Protein AF-F2UKY7-F1 (afdb_monomer)

Solvent-accessible surface area (backbone atoms only — not comparable to full-atom values): 12238 Å² total; per-residue (Å²): 133,85,81,89,82,88,88,79,91,83,92,82,92,76,83,81,78,78,78,75,76,78,76,74,73,74,68,79,71,81,64,71,62,26,80,66,37,16,70,29,78,33,93,37,21,29,62,7,14,27,48,35,90,58,27,83,82,45,46,79,70,15,45,25,74,27,14,32,46,53,94,50,22,14,44,42,68,46,43,48,22,13,26,33,32,10,64,44,69,33,42,82,40,65,29,90,92,44,71,91,44,75,37,69,38,48,63,43,70,35,71,63,75,77,80,45,69,44,51,58,67,77,49,48,66,17,68,30,77,32,93,41,35,66,62,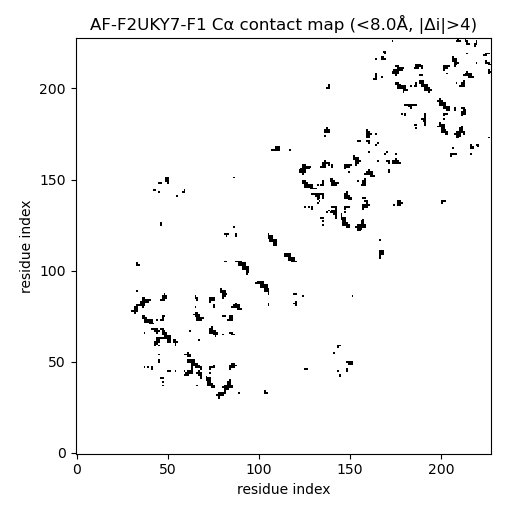7,25,33,73,76,15,36,44,45,95,48,20,12,32,20,43,82,64,35,24,28,30,30,24,29,26,41,48,71,52,38,30,46,57,48,56,83,92,47,39,41,12,28,26,74,35,92,42,41,81,57,5,60,51,28,38,43,42,78,51,90,97,51,77,35,16,13,44,35,37,92,63,28,17,20,32,35,10,79,39,46,42,64,37,45,62,70,64,75,45,75,81,124

Foldseek 3Di:
DDDDDDDDDDDDDDDPPPPPPPPPPPPVPQPAAAPQQKFDFDDAQLQQAAWDPCCVPCFRPIHHPFWTQDPRITDGPGSQFHARSSHAGWDWDQDPVHNVDTHTAQWDAAPLPPRDIDRQNVFAAKFDFDDAQLQLLQPPWGQGPRITREHHQFTHRSRQDGVQLVSSPDHPVWGAKNAADDALVQQPQFGFDDDPPGTTITHHDRQFTAHSSPDGSVCVRVVVDDHD

Secondary structure (DSSP, 8-state):
------------------------------PPPPTT-S--B-SSGGGSSSBPTTHHHHGGGPPBSSEEEETTEEEESSTTEESTTS-EEPEEEE-SS-TTSEEEE-EEE-SSSS--EEEGGGS-BS--B-SSGGGTTTTT-EEETTEEEPPTTEEBTTS-EEHHHHHTT--TTS-BS--B-SSGGGGSSEEEE--TTS--EEEEPTTEEBTT--EEHHHHHTTS----

Organism: Salpingoeca rosetta (strain ATCC 50818 / BSB-021) (NCBI:txid946362)

pLDDT: mean 83.8, std 17.89, range [30.05, 96.94]

Structure (mmCIF, N/CA/C/O backbone):
data_AF-F2UKY7-F1
#
_entry.id   AF-F2UKY7-F1
#
loop_
_atom_site.group_PDB
_atom_site.id
_atom_site.type_symbol
_atom_site.label_atom_id
_atom_site.label_alt_id
_atom_site.label_comp_id
_atom_site.label_asym_id
_atom_site.label_entity_id
_atom_site.label_seq_id
_atom_site.pdbx_PDB_ins_code
_atom_site.Cartn_x
_atom_site.Cartn_y
_atom_site.Cartn_z
_atom_site.occupancy
_atom_site.B_iso_or_equiv
_atom_site.auth_seq_id
_atom_site.auth_comp_id
_atom_site.auth_asym_id
_atom_site.auth_atom_id
_atom_site.pdbx_PDB_model_num
ATOM 1 N N . MET A 1 1 ? -40.084 -4.622 -87.515 1.00 36.88 1 MET A N 1
ATOM 2 C CA . MET A 1 1 ? -41.029 -5.683 -87.915 1.00 36.88 1 MET A CA 1
ATOM 3 C C . MET A 1 1 ? -40.816 -6.890 -87.024 1.00 36.88 1 MET A C 1
ATOM 5 O O . MET A 1 1 ? -39.695 -7.361 -86.953 1.00 36.88 1 MET A O 1
ATOM 9 N N . MET A 1 2 ? -41.893 -7.283 -86.334 1.00 34.91 2 MET A N 1
ATOM 10 C CA . MET A 1 2 ? -42.343 -8.664 -86.084 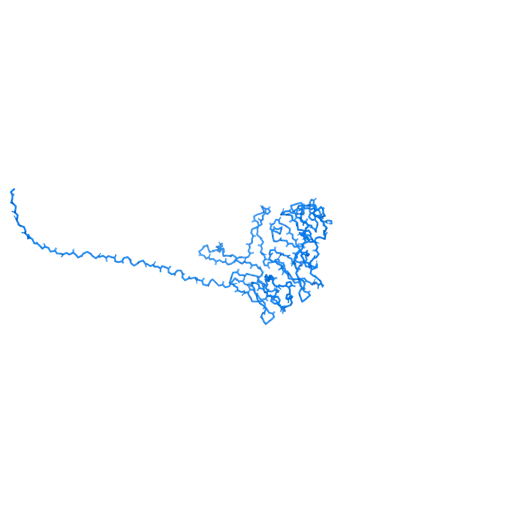1.00 34.91 2 MET A CA 1
ATOM 11 C C . MET A 1 2 ? -41.290 -9.709 -85.667 1.00 34.91 2 MET A C 1
ATOM 13 O O . MET A 1 2 ? -40.424 -10.066 -86.446 1.00 34.91 2 MET A O 1
ATOM 17 N N . MET A 1 3 ? -41.276 -10.163 -84.410 1.00 30.05 3 MET A N 1
ATOM 18 C CA . MET A 1 3 ? -42.216 -11.088 -83.734 1.00 30.05 3 MET A CA 1
ATOM 19 C C . MET A 1 3 ? -41.718 -12.545 -83.759 1.00 30.05 3 MET A C 1
ATOM 21 O O . MET A 1 3 ? -41.597 -13.122 -84.829 1.00 30.05 3 MET A O 1
ATOM 25 N N . THR A 1 4 ? -41.597 -13.093 -82.534 1.00 38.31 4 THR A N 1
ATOM 26 C CA . THR A 1 4 ? -41.950 -14.465 -82.085 1.00 38.31 4 THR A CA 1
ATOM 27 C C . THR A 1 4 ? -41.132 -15.641 -82.648 1.00 38.31 4 THR A C 1
ATOM 29 O O . THR A 1 4 ? -40.666 -15.610 -83.768 1.00 38.31 4 THR A O 1
ATOM 32 N N . ARG A 1 5 ? -40.877 -16.767 -81.965 1.00 40.66 5 ARG A N 1
ATOM 33 C CA . ARG A 1 5 ? -41.294 -17.423 -80.703 1.00 40.66 5 ARG A CA 1
ATOM 34 C C . ARG A 1 5 ? -40.254 -18.57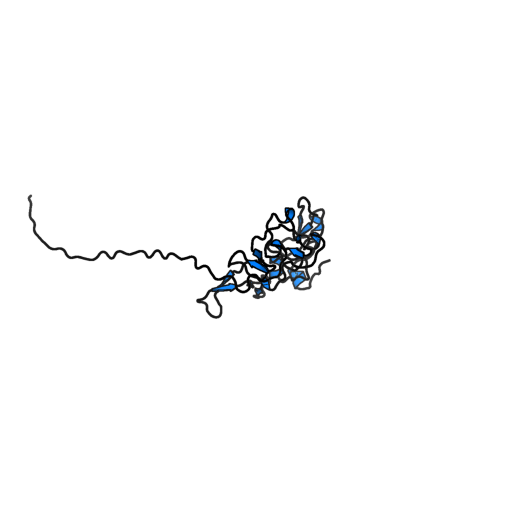0 -80.517 1.00 40.66 5 ARG A C 1
ATOM 36 O O . ARG A 1 5 ? -39.907 -19.195 -81.504 1.00 40.66 5 ARG A O 1
ATOM 43 N N . ASN A 1 6 ? -39.636 -18.791 -79.354 1.00 37.31 6 ASN A N 1
ATOM 44 C CA . ASN A 1 6 ? -40.143 -19.517 -78.173 1.00 37.31 6 ASN A CA 1
ATOM 45 C C . ASN A 1 6 ? -39.778 -21.022 -78.149 1.00 37.31 6 ASN A C 1
ATOM 47 O O . ASN A 1 6 ? -39.835 -21.664 -79.193 1.00 37.31 6 ASN A O 1
ATOM 51 N N . LYS A 1 7 ? -39.593 -21.543 -76.916 1.00 41.06 7 LYS A N 1
ATOM 52 C CA . LYS A 1 7 ? -39.504 -22.958 -76.457 1.00 41.06 7 LYS A CA 1
ATOM 53 C C . LYS A 1 7 ? -38.081 -23.553 -76.400 1.00 41.06 7 LYS A C 1
ATOM 55 O O . LYS A 1 7 ? -37.358 -23.444 -77.371 1.00 41.06 7 LYS A O 1
ATOM 60 N N . HIS A 1 8 ? -37.610 -24.243 -75.355 1.00 34.97 8 HIS A N 1
ATOM 61 C CA . HIS A 1 8 ? -38.175 -24.751 -74.094 1.00 34.97 8 HIS A CA 1
ATOM 62 C C . HIS A 1 8 ? -37.023 -25.397 -73.270 1.00 34.97 8 HIS A C 1
ATOM 64 O O . HIS A 1 8 ? -36.124 -25.948 -73.894 1.00 34.97 8 HIS A O 1
ATOM 70 N N . LEU A 1 9 ? -37.175 -25.469 -71.928 1.00 36.53 9 LEU A N 1
ATOM 71 C CA . LEU A 1 9 ? -36.695 -26.553 -71.022 1.00 36.53 9 LEU A CA 1
ATOM 72 C C . LEU A 1 9 ? -35.153 -26.664 -70.789 1.00 36.53 9 LEU A C 1
ATOM 74 O O . LEU A 1 9 ? -34.384 -26.468 -71.709 1.00 36.53 9 LEU A O 1
ATOM 78 N N . VAL A 1 10 ? -34.553 -26.961 -69.623 1.00 38.03 10 VAL A N 1
ATOM 79 C CA . VAL A 1 10 ? -34.927 -27.559 -68.323 1.00 38.03 10 VAL A CA 1
ATOM 80 C C . VAL A 1 10 ? -33.967 -27.032 -67.236 1.00 38.03 10 VAL A C 1
ATOM 82 O O . VAL A 1 10 ? -32.813 -26.713 -67.508 1.00 38.03 10 VAL A O 1
ATOM 85 N N . ALA A 1 11 ? -34.463 -26.982 -65.999 1.00 39.66 11 ALA A N 1
ATOM 86 C CA . ALA A 1 11 ? -33.763 -26.656 -64.763 1.00 39.66 11 ALA A CA 1
ATOM 87 C C . ALA A 1 11 ? -32.744 -27.716 -64.287 1.00 39.66 11 ALA A C 1
ATOM 89 O O . ALA A 1 11 ? -33.010 -28.910 -64.339 1.00 39.66 11 ALA A O 1
ATOM 90 N N . ALA A 1 12 ? -31.653 -27.261 -63.673 1.00 38.94 12 ALA A N 1
ATOM 91 C CA . ALA A 1 12 ? -30.946 -27.950 -62.588 1.00 38.94 12 ALA A CA 1
ATOM 92 C C . ALA A 1 12 ? -30.182 -26.849 -61.830 1.00 38.94 12 ALA A C 1
ATOM 94 O O . ALA A 1 12 ? -29.323 -26.185 -62.392 1.00 38.94 12 ALA A O 1
ATOM 95 N N . GLY A 1 13 ? -30.594 -26.449 -60.631 1.00 38.88 13 GLY A N 1
ATOM 96 C CA . GLY A 1 13 ? -30.441 -27.286 -59.445 1.00 38.88 13 GLY A CA 1
ATOM 97 C C . GLY A 1 13 ? -29.043 -27.092 -58.846 1.00 38.88 13 GLY A C 1
ATOM 98 O O . GLY A 1 13 ? -28.325 -28.063 -58.656 1.00 38.88 13 GLY A O 1
ATOM 99 N N . GLY A 1 14 ? -28.629 -25.840 -58.616 1.00 36.00 14 GLY A N 1
ATOM 100 C CA . GLY A 1 14 ? -27.386 -25.499 -57.925 1.00 36.00 14 GLY A CA 1
ATOM 101 C C . GLY A 1 14 ? -27.711 -25.025 -56.515 1.00 36.00 14 GLY A C 1
ATOM 102 O O . GLY A 1 14 ? -28.316 -23.970 -56.344 1.00 36.00 14 GLY A O 1
ATOM 103 N N . ALA A 1 15 ? -27.372 -25.847 -55.528 1.00 40.44 15 ALA A N 1
ATOM 104 C CA . ALA A 1 15 ? -27.628 -25.624 -54.115 1.00 40.44 15 ALA A CA 1
ATOM 105 C C . ALA A 1 15 ? -27.134 -24.244 -53.647 1.00 40.44 15 ALA A C 1
ATOM 107 O O . ALA A 1 15 ? -25.945 -23.934 -53.719 1.00 40.44 15 ALA A O 1
ATOM 108 N N . VAL A 1 16 ? -28.050 -23.434 -53.115 1.00 42.91 16 VAL A N 1
ATOM 109 C CA . VAL A 1 16 ? -27.697 -22.289 -52.276 1.00 42.91 16 VAL A CA 1
ATOM 110 C C . VAL A 1 16 ? -27.175 -22.871 -50.967 1.00 42.91 16 VAL A C 1
ATOM 112 O O . VAL A 1 16 ? -27.947 -23.349 -50.137 1.00 42.91 16 VAL A O 1
ATOM 115 N N . ALA A 1 17 ? -25.853 -22.891 -50.810 1.00 43.41 17 ALA A N 1
ATOM 116 C CA . ALA A 1 17 ? -25.224 -23.154 -49.530 1.00 43.41 17 ALA A CA 1
ATOM 117 C C . ALA A 1 17 ? -25.653 -22.040 -48.567 1.00 43.41 17 ALA A C 1
ATOM 119 O O . ALA A 1 17 ? -25.216 -20.894 -48.674 1.00 43.41 17 ALA A O 1
ATOM 120 N N . VAL A 1 18 ? -26.562 -22.378 -47.656 1.00 45.56 18 VAL A N 1
ATOM 121 C CA . VAL A 1 18 ? -26.905 -21.546 -46.507 1.00 45.56 18 VAL A CA 1
ATOM 122 C C . VAL A 1 18 ? -25.638 -21.440 -45.667 1.00 45.56 18 VAL A C 1
ATOM 124 O O . VAL A 1 18 ? -25.262 -22.381 -44.970 1.00 45.56 18 VAL A O 1
ATOM 127 N N . ALA A 1 19 ? -24.950 -20.304 -45.769 1.00 45.50 19 ALA A N 1
ATOM 128 C CA . ALA A 1 19 ? -23.917 -19.921 -44.826 1.00 45.50 19 ALA A CA 1
ATOM 129 C C . ALA A 1 19 ? -24.600 -19.700 -43.473 1.00 45.50 19 ALA A C 1
ATOM 131 O O . ALA A 1 19 ? -25.090 -18.614 -43.166 1.00 45.50 19 ALA A O 1
ATOM 132 N N . VAL A 1 20 ? -24.686 -20.767 -42.681 1.00 44.66 20 VAL A N 1
ATOM 133 C CA . VAL A 1 20 ? -24.976 -20.670 -41.256 1.00 44.66 20 VAL A CA 1
ATOM 134 C C . VAL A 1 20 ? -23.792 -19.923 -40.657 1.00 44.66 20 VAL A C 1
ATOM 136 O O . VAL A 1 20 ? -22.726 -20.499 -40.446 1.00 44.66 20 VAL A O 1
ATOM 139 N N . LEU A 1 21 ? -23.959 -18.614 -40.445 1.00 43.47 21 LEU A N 1
ATOM 140 C CA . LEU A 1 21 ? -23.113 -17.862 -39.532 1.00 43.47 21 LEU A CA 1
ATOM 141 C C . LEU A 1 21 ? -23.173 -18.598 -38.191 1.00 43.47 21 LEU A C 1
ATOM 143 O O . LEU A 1 21 ? -24.166 -18.503 -37.468 1.00 43.47 21 LEU A O 1
ATOM 147 N N . LEU A 1 22 ? -22.112 -19.336 -37.860 1.00 40.91 22 LEU A N 1
ATOM 148 C CA . LEU A 1 22 ? -21.809 -19.650 -36.476 1.00 40.91 22 LEU A CA 1
ATOM 149 C C . LEU A 1 22 ? -21.597 -18.306 -35.777 1.00 40.91 22 LEU A C 1
ATOM 151 O O . LEU A 1 22 ? -20.512 -17.727 -35.815 1.00 40.91 22 LEU A O 1
ATOM 155 N N . MET A 1 23 ? -22.650 -17.802 -35.137 1.00 40.41 23 MET A N 1
ATOM 156 C CA . MET A 1 23 ? -22.481 -16.957 -33.971 1.00 40.41 23 MET A CA 1
ATOM 157 C C . MET A 1 23 ? -21.753 -17.826 -32.952 1.00 40.41 23 MET A C 1
ATOM 159 O O . MET A 1 23 ? -22.367 -18.633 -32.255 1.00 40.41 23 MET A O 1
ATOM 163 N N . ALA A 1 24 ? -20.425 -17.715 -32.921 1.00 42.66 24 ALA A N 1
ATOM 164 C CA . ALA A 1 24 ? -19.652 -18.134 -31.775 1.00 42.66 24 ALA A CA 1
ATOM 165 C C . ALA A 1 24 ? -20.161 -17.289 -30.607 1.00 42.66 24 ALA A C 1
ATOM 167 O O . ALA A 1 24 ? -19.735 -16.155 -30.395 1.00 42.66 24 ALA A O 1
ATOM 168 N N . MET A 1 25 ? -21.137 -17.837 -29.886 1.00 39.44 25 MET A N 1
ATOM 169 C CA . MET A 1 25 ? -21.357 -17.490 -28.501 1.00 39.44 25 MET A CA 1
ATOM 170 C C . MET A 1 25 ? -20.022 -17.793 -27.827 1.00 39.44 25 MET A C 1
ATOM 172 O O . MET A 1 25 ? -19.730 -18.941 -27.497 1.00 39.44 25 MET A O 1
ATOM 176 N N . MET A 1 26 ? -19.167 -16.777 -27.697 1.00 39.31 26 MET A N 1
ATOM 177 C CA . MET A 1 26 ? -18.178 -16.757 -26.635 1.00 39.31 26 MET A CA 1
ATOM 178 C C . MET A 1 26 ? -19.008 -16.829 -25.359 1.00 39.31 26 MET A C 1
ATOM 180 O O . MET A 1 26 ? -19.442 -15.813 -24.824 1.00 39.31 26 MET A O 1
ATOM 184 N N . ALA A 1 27 ? -19.306 -18.055 -24.925 1.00 40.97 27 ALA A N 1
ATOM 185 C CA . ALA A 1 27 ? -19.545 -18.325 -23.531 1.00 40.97 27 ALA A CA 1
ATOM 186 C C . ALA A 1 27 ? -18.407 -17.602 -22.819 1.00 40.97 27 ALA A C 1
ATOM 188 O O . ALA A 1 27 ? -17.239 -17.877 -23.109 1.00 40.97 27 ALA A O 1
ATOM 189 N N . CYS A 1 28 ? -18.738 -16.601 -22.005 1.00 42.00 28 CYS A N 1
ATOM 190 C CA . CYS A 1 28 ? -17.796 -16.067 -21.045 1.00 42.00 28 CYS A CA 1
ATOM 191 C C . CYS A 1 28 ? -17.314 -17.289 -20.274 1.00 42.00 28 CYS A C 1
ATOM 193 O O . CYS A 1 28 ? -18.059 -17.835 -19.465 1.00 42.00 28 CYS A O 1
ATOM 195 N N . ALA A 1 29 ? -16.143 -17.810 -20.635 1.00 49.72 29 ALA A N 1
ATOM 196 C CA . ALA A 1 29 ? -15.512 -18.846 -19.860 1.00 49.72 29 ALA A CA 1
ATOM 197 C C . ALA A 1 29 ? -15.346 -18.200 -18.491 1.00 49.72 29 ALA A C 1
ATOM 199 O O . ALA A 1 29 ? -14.635 -17.199 -18.377 1.00 49.72 29 ALA A O 1
ATOM 200 N N . ASP A 1 30 ? -16.090 -18.689 -17.499 1.00 58.56 30 ASP A N 1
ATOM 201 C CA . ASP A 1 30 ? -15.849 -18.354 -16.107 1.00 58.56 30 ASP A CA 1
ATOM 202 C C . ASP A 1 30 ? -14.420 -18.809 -15.837 1.00 58.56 30 ASP A C 1
ATOM 204 O O . ASP A 1 30 ? -14.149 -19.986 -15.594 1.00 58.56 30 ASP A O 1
ATOM 208 N N . TYR A 1 31 ? -13.476 -17.886 -16.017 1.00 60.19 31 TYR A N 1
ATOM 209 C CA . TYR A 1 31 ? -12.079 -18.145 -15.745 1.00 60.19 31 TYR A CA 1
ATOM 210 C C . TYR A 1 31 ? -11.988 -18.634 -14.296 1.00 60.19 31 TYR A C 1
ATOM 212 O O . TYR A 1 31 ? -12.698 -18.094 -13.436 1.00 60.19 31 TYR A O 1
ATOM 220 N N . PRO A 1 32 ? -11.173 -19.663 -14.007 1.00 64.00 32 PRO A N 1
ATOM 221 C CA . PRO A 1 32 ? -11.051 -20.181 -12.651 1.00 64.00 32 PRO A CA 1
ATOM 222 C C . PRO A 1 32 ? -10.627 -19.052 -11.696 1.00 64.00 32 PRO A C 1
ATOM 224 O O . PRO A 1 32 ? -9.988 -18.102 -12.138 1.00 64.00 32 PRO A O 1
ATOM 227 N N . PRO A 1 33 ? -10.957 -19.109 -10.397 1.00 66.19 33 PRO A N 1
ATOM 228 C CA . PRO A 1 33 ? -10.447 -18.136 -9.438 1.00 66.19 33 PRO A CA 1
ATOM 229 C C . PRO A 1 33 ? -8.923 -18.016 -9.531 1.00 66.19 33 PRO A C 1
ATOM 231 O O . PRO A 1 33 ? -8.239 -19.030 -9.707 1.00 66.19 33 PRO A O 1
ATOM 234 N N . ALA A 1 34 ? -8.391 -16.798 -9.405 1.00 73.19 34 ALA A N 1
ATOM 235 C CA . ALA A 1 34 ? -6.953 -16.594 -9.324 1.00 73.19 34 ALA A CA 1
ATOM 236 C C . ALA A 1 34 ? -6.357 -17.534 -8.251 1.00 73.19 34 ALA A C 1
ATOM 238 O O . ALA A 1 34 ? -6.856 -17.590 -7.124 1.00 73.19 34 ALA A O 1
ATOM 239 N N . PRO A 1 35 ? -5.313 -18.316 -8.572 1.00 67.00 35 PRO A N 1
ATOM 240 C CA . PRO A 1 35 ? -4.743 -19.265 -7.633 1.00 67.00 35 PRO A CA 1
ATOM 241 C C . PRO A 1 35 ? -4.231 -18.520 -6.396 1.00 67.00 35 PRO A C 1
ATOM 243 O O . PRO A 1 35 ? -3.650 -17.440 -6.504 1.00 67.00 35 PRO A O 1
ATOM 246 N N . ASN A 1 36 ? -4.452 -19.102 -5.216 1.00 74.44 36 ASN A N 1
ATOM 247 C CA . ASN A 1 36 ? -4.133 -18.496 -3.916 1.00 74.44 36 ASN A CA 1
ATOM 248 C C . ASN A 1 36 ? -4.907 -17.195 -3.602 1.00 74.44 36 ASN A C 1
ATOM 250 O O . ASN A 1 36 ? -4.453 -16.387 -2.789 1.00 74.44 36 ASN A O 1
ATOM 254 N N . SER A 1 37 ? -6.069 -16.981 -4.229 1.00 87.00 37 SER A N 1
ATOM 255 C CA . SER A 1 37 ? -7.020 -15.946 -3.816 1.00 87.00 37 SER A CA 1
ATOM 256 C C . SER A 1 37 ? -7.754 -16.362 -2.539 1.00 87.00 37 SER A C 1
ATOM 258 O O . SER A 1 37 ? -8.344 -17.446 -2.491 1.00 87.00 37 SER A O 1
ATOM 260 N N . GLY A 1 38 ? -7.795 -15.486 -1.539 1.00 90.69 38 GLY A N 1
ATOM 261 C CA . GLY A 1 38 ? -8.473 -15.765 -0.274 1.00 90.69 38 GLY A CA 1
ATOM 262 C C . GLY A 1 38 ? -7.656 -16.661 0.664 1.00 90.69 38 GLY A C 1
ATOM 263 O O . GLY A 1 38 ? -6.552 -17.100 0.348 1.00 90.69 38 GLY A O 1
ATOM 264 N N . GLY A 1 39 ? -8.195 -16.932 1.851 1.00 92.38 39 GLY A N 1
ATOM 265 C CA . GLY A 1 39 ? -7.525 -17.769 2.852 1.00 92.38 39 GLY A CA 1
ATOM 266 C C . GLY A 1 39 ? -6.806 -17.009 3.971 1.00 92.38 39 GLY A C 1
ATOM 267 O O . GLY A 1 39 ? -6.450 -17.623 4.976 1.00 92.38 39 GLY A O 1
ATOM 268 N N . ALA A 1 40 ? -6.614 -15.689 3.856 1.00 93.69 40 ALA A N 1
ATOM 269 C CA . ALA A 1 40 ? -6.125 -14.887 4.977 1.00 93.69 40 ALA A CA 1
ATOM 270 C C . ALA A 1 40 ? -7.125 -14.925 6.137 1.00 93.69 40 ALA A C 1
ATOM 272 O O . ALA A 1 40 ? -8.337 -14.960 5.920 1.00 93.69 40 ALA A O 1
ATOM 273 N N . LYS A 1 41 ? -6.615 -14.902 7.370 1.00 94.94 41 LYS A N 1
ATOM 274 C CA . LYS A 1 41 ? -7.467 -14.760 8.553 1.00 94.94 41 LYS A CA 1
ATOM 275 C C . LYS A 1 41 ? -8.095 -13.376 8.579 1.00 94.94 41 LYS A C 1
ATOM 277 O O . LYS A 1 41 ? -7.438 -12.409 8.205 1.00 94.94 41 LYS A O 1
ATOM 282 N N . CYS A 1 42 ? -9.325 -13.310 9.067 1.00 94.06 42 CYS A N 1
ATOM 283 C CA . CYS A 1 42 ? -10.030 -12.053 9.248 1.00 94.06 42 CYS A CA 1
ATOM 284 C C . CYS A 1 42 ? -11.002 -12.093 10.432 1.00 94.06 42 CYS A C 1
ATOM 286 O O . CYS A 1 42 ? -11.474 -13.165 10.832 1.00 94.06 42 CYS A O 1
ATOM 288 N N . SER A 1 43 ? -11.331 -10.918 10.956 1.00 93.44 43 SER A N 1
ATOM 289 C CA . SER A 1 43 ? -12.416 -10.666 11.909 1.00 93.44 43 SER A CA 1
ATOM 290 C C . SER A 1 43 ? -13.543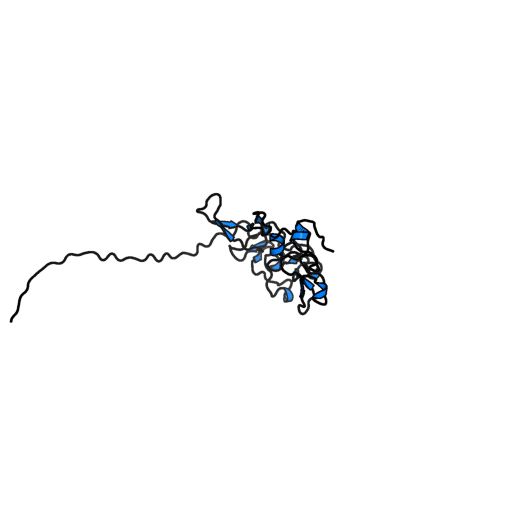 -9.830 11.294 1.00 93.44 43 SER A C 1
ATOM 292 O O . SER A 1 43 ? -14.707 -10.017 11.653 1.00 93.44 43 SER A O 1
ATOM 294 N N . ILE A 1 44 ? -13.225 -8.967 10.322 1.00 92.81 44 ILE A N 1
ATOM 295 C CA . ILE A 1 44 ? -14.178 -8.083 9.639 1.00 92.81 44 ILE A CA 1
ATOM 296 C C . ILE A 1 44 ? -13.991 -8.114 8.118 1.00 92.81 44 ILE A C 1
ATOM 298 O O . ILE A 1 44 ? -12.930 -8.455 7.602 1.00 92.81 44 ILE A O 1
ATOM 302 N N . ASN A 1 45 ? -15.026 -7.720 7.368 1.00 93.62 45 ASN A N 1
ATOM 303 C CA . ASN A 1 45 ? -14.967 -7.715 5.899 1.00 93.62 45 ASN A CA 1
ATOM 304 C C . ASN A 1 45 ? -13.869 -6.796 5.349 1.00 93.62 45 ASN A C 1
ATOM 306 O O . ASN A 1 45 ? -13.283 -7.121 4.323 1.00 93.62 45 ASN A O 1
ATOM 310 N N . ALA A 1 46 ? -13.595 -5.683 6.032 1.00 92.31 46 ALA A N 1
ATOM 311 C CA . ALA A 1 46 ? -12.605 -4.682 5.642 1.00 92.31 46 ALA A CA 1
ATOM 312 C C . ALA A 1 46 ? -11.194 -5.257 5.437 1.00 92.31 46 ALA A C 1
ATOM 314 O O . ALA A 1 46 ? -10.460 -4.787 4.579 1.00 92.31 46 ALA A O 1
ATOM 315 N N . GLU A 1 47 ? -10.827 -6.291 6.197 1.00 93.75 47 GLU A N 1
ATOM 316 C CA . GLU A 1 47 ? -9.515 -6.944 6.106 1.00 93.75 47 GLU A CA 1
ATOM 317 C C . GLU A 1 47 ? -9.371 -7.804 4.845 1.00 93.75 47 GLU A C 1
ATOM 319 O O . GLU A 1 47 ? -8.261 -8.124 4.422 1.00 93.75 47 GLU A O 1
ATOM 324 N N . CYS A 1 48 ? -10.493 -8.166 4.224 1.00 94.00 48 CYS A N 1
ATOM 325 C CA . CYS A 1 48 ? -10.548 -8.988 3.026 1.00 94.00 48 CYS A CA 1
ATOM 326 C C . CYS A 1 48 ? -10.612 -8.131 1.766 1.00 94.00 48 CYS A C 1
ATOM 328 O O . CYS A 1 48 ? -11.514 -8.297 0.942 1.00 94.00 48 CYS A O 1
ATOM 330 N N . GLY A 1 49 ? -9.664 -7.206 1.633 1.00 92.75 49 GLY A N 1
ATOM 331 C CA . GLY A 1 49 ? -9.351 -6.557 0.369 1.00 92.75 49 GLY A CA 1
ATOM 332 C C . GLY A 1 49 ? -9.398 -5.043 0.453 1.00 92.75 49 GLY A C 1
ATOM 333 O O . GLY A 1 49 ? -8.822 -4.461 1.367 1.00 92.75 49 GLY A O 1
ATOM 334 N N . ILE A 1 50 ? -10.046 -4.412 -0.526 1.00 93.00 50 ILE A N 1
ATOM 335 C CA . ILE A 1 50 ? -10.147 -2.952 -0.597 1.00 93.00 50 ILE A CA 1
ATOM 336 C C . ILE A 1 50 ? -11.370 -2.492 0.214 1.00 93.00 50 ILE A C 1
ATOM 338 O O . ILE A 1 50 ? -12.493 -2.884 -0.128 1.00 93.00 50 ILE A O 1
ATOM 342 N N . PRO A 1 51 ? -11.205 -1.651 1.253 1.00 92.19 51 PRO A N 1
ATOM 343 C CA . PRO A 1 51 ? -12.323 -1.129 2.029 1.00 92.19 51 PRO A CA 1
ATOM 344 C C . PRO A 1 51 ? -13.230 -0.250 1.159 1.00 92.19 51 PRO A C 1
ATOM 346 O O . PRO A 1 51 ? -12.769 0.550 0.344 1.00 92.19 51 PRO A O 1
ATOM 349 N N . ALA A 1 52 ? -14.542 -0.376 1.339 1.00 91.00 52 ALA A N 1
ATOM 350 C CA . ALA A 1 52 ? -15.514 0.483 0.678 1.00 91.00 52 ALA A CA 1
ATOM 351 C C . ALA A 1 52 ? -15.512 1.913 1.259 1.00 91.00 52 ALA A C 1
ATOM 353 O O . ALA A 1 52 ? -15.083 2.170 2.382 1.00 91.00 52 ALA A O 1
ATOM 354 N N . ALA A 1 53 ? -16.073 2.875 0.526 1.00 86.19 53 ALA A N 1
ATOM 355 C CA . ALA A 1 53 ? -16.118 4.272 0.976 1.00 86.19 53 ALA A CA 1
ATOM 356 C C . ALA A 1 53 ? -16.909 4.482 2.289 1.00 86.19 53 ALA A C 1
ATOM 358 O O . ALA A 1 53 ? -16.714 5.470 2.990 1.00 86.19 53 ALA A O 1
ATOM 359 N N . ASN A 1 54 ? -17.792 3.547 2.659 1.00 83.12 54 ASN A N 1
ATOM 360 C CA . ASN A 1 54 ? -18.581 3.626 3.891 1.00 83.12 54 ASN A CA 1
ATOM 361 C C . ASN A 1 54 ? -17.778 3.312 5.168 1.00 83.12 54 ASN A C 1
ATOM 363 O O . ASN A 1 54 ? -18.308 3.466 6.270 1.00 83.12 54 ASN A O 1
ATOM 367 N N . CYS A 1 55 ? -16.525 2.872 5.052 1.00 87.25 55 CYS A N 1
ATOM 368 C CA . CYS A 1 55 ? -15.741 2.360 6.175 1.00 87.25 55 CYS A CA 1
ATOM 369 C C . CYS A 1 55 ? -15.364 3.425 7.206 1.00 87.25 55 CYS A C 1
ATOM 371 O O . CYS A 1 55 ? -15.303 3.124 8.396 1.00 87.25 55 CYS A O 1
ATOM 373 N N . GLN A 1 56 ? -15.222 4.684 6.788 1.00 83.50 56 GLN A N 1
ATOM 374 C CA . GLN A 1 56 ? -15.031 5.806 7.712 1.00 83.50 56 GLN A CA 1
ATOM 375 C C . GLN A 1 56 ? -16.206 5.959 8.683 1.00 83.50 56 GLN A C 1
ATOM 377 O O . GLN A 1 56 ? -15.997 6.172 9.874 1.00 83.50 56 GLN A O 1
ATOM 382 N N . SER A 1 57 ? -17.439 5.811 8.191 1.00 85.56 57 SER A N 1
ATOM 383 C CA . SER A 1 57 ? -18.647 5.977 9.005 1.00 85.56 57 SER A CA 1
ATOM 384 C C . SER A 1 57 ? -19.057 4.698 9.730 1.00 85.56 57 SER A C 1
ATOM 386 O O . SER A 1 57 ? -19.549 4.758 10.852 1.00 85.56 57 SER A O 1
ATOM 388 N N . LEU A 1 58 ? -18.894 3.539 9.087 1.00 87.88 58 LEU A N 1
ATOM 389 C CA . LEU A 1 58 ? -19.407 2.266 9.595 1.00 87.88 58 LEU A CA 1
ATOM 390 C C . LEU A 1 58 ? -18.379 1.446 10.379 1.00 87.88 58 LEU A C 1
ATOM 392 O O . LEU A 1 58 ? -18.786 0.502 11.056 1.00 87.88 58 LEU A O 1
ATOM 396 N N . ARG A 1 59 ? -17.089 1.807 10.314 1.00 89.25 59 ARG A N 1
ATOM 397 C CA . ARG A 1 59 ? -15.980 1.200 11.073 1.00 89.25 59 ARG A CA 1
ATOM 398 C C . ARG A 1 59 ? -16.025 -0.329 11.020 1.00 89.25 59 ARG A C 1
ATOM 400 O O . ARG A 1 59 ? -15.826 -0.891 9.954 1.00 89.25 59 ARG A O 1
ATOM 407 N N . ASP A 1 60 ? -16.369 -1.007 12.110 1.00 78.88 60 ASP A N 1
ATOM 408 C CA . ASP A 1 60 ? -16.392 -2.476 12.197 1.00 78.88 60 ASP A CA 1
ATOM 409 C C . ASP A 1 60 ? -17.451 -3.136 11.290 1.00 78.88 60 ASP A C 1
ATOM 411 O O . ASP A 1 60 ? -17.389 -4.331 11.009 1.00 78.88 60 ASP A O 1
ATOM 415 N N . LYS A 1 61 ? -18.425 -2.364 10.785 1.00 86.69 61 LYS A N 1
ATOM 416 C CA . LYS A 1 61 ? -19.399 -2.797 9.763 1.00 86.69 61 LYS A CA 1
ATOM 417 C C . LYS A 1 61 ? -18.984 -2.412 8.338 1.00 86.69 61 LYS A C 1
ATOM 419 O O . LYS A 1 61 ? -19.795 -2.502 7.415 1.00 86.69 61 LYS A O 1
ATOM 424 N N . CYS A 1 62 ? -17.750 -1.947 8.161 1.00 88.06 62 CYS A N 1
ATOM 425 C CA . CYS A 1 62 ? -17.137 -1.658 6.872 1.00 88.06 62 CYS A CA 1
ATOM 426 C C . CYS A 1 62 ? -17.265 -2.859 5.930 1.00 88.06 62 CYS A C 1
ATOM 428 O O . CYS A 1 62 ? -16.975 -3.999 6.300 1.00 88.06 62 CYS A O 1
ATOM 430 N N . ALA A 1 63 ? -17.704 -2.592 4.702 1.00 91.88 63 ALA A N 1
ATOM 431 C CA . ALA A 1 63 ? -17.690 -3.584 3.639 1.00 91.88 63 ALA A CA 1
ATOM 432 C C . ALA A 1 63 ? -16.326 -3.576 2.935 1.00 91.88 63 ALA A C 1
ATOM 434 O O . ALA A 1 63 ? -15.665 -2.541 2.876 1.00 91.88 63 ALA A O 1
ATOM 435 N N . SER A 1 64 ? -15.938 -4.707 2.351 1.00 92.94 64 SER A N 1
ATOM 436 C CA . SER A 1 64 ? -14.875 -4.744 1.343 1.00 92.94 64 SER A CA 1
ATOM 437 C C . SER A 1 64 ? -15.502 -4.829 -0.046 1.00 92.94 64 SER A C 1
ATOM 439 O O . SER A 1 64 ? -16.558 -5.438 -0.233 1.00 92.94 64 SER A O 1
ATOM 441 N N . LEU A 1 65 ? -14.861 -4.177 -1.013 1.00 92.25 65 LEU A N 1
ATOM 442 C CA . LEU A 1 65 ? -15.246 -4.196 -2.422 1.00 92.25 65 LEU A CA 1
ATOM 443 C C . LEU A 1 65 ? -14.774 -5.468 -3.132 1.00 92.25 65 LEU A C 1
ATOM 445 O O . LEU A 1 65 ? -15.346 -5.848 -4.152 1.00 92.25 65 LEU A O 1
ATOM 449 N N . THR A 1 66 ? -13.729 -6.118 -2.620 1.00 93.12 66 THR A N 1
ATOM 450 C CA . THR A 1 66 ? -13.014 -7.186 -3.337 1.00 93.12 66 THR A CA 1
ATOM 451 C C . THR A 1 66 ? -13.027 -8.524 -2.608 1.00 93.12 66 THR A C 1
ATOM 453 O O . THR A 1 66 ? -12.607 -9.539 -3.168 1.00 93.12 66 THR A O 1
ATOM 456 N N . GLY A 1 67 ? -13.591 -8.575 -1.402 1.00 93.75 67 GLY A N 1
ATOM 457 C CA . GLY A 1 67 ? -13.746 -9.804 -0.638 1.00 93.75 67 GLY A CA 1
ATOM 458 C C . GLY A 1 67 ? -14.675 -9.666 0.561 1.00 93.75 67 GLY A C 1
ATOM 459 O O . GLY A 1 67 ? -15.312 -8.644 0.797 1.00 93.75 67 GLY A O 1
ATOM 460 N N . SER A 1 68 ? -14.799 -10.757 1.307 1.00 94.75 68 SER A N 1
ATOM 461 C CA . SER A 1 68 ? -15.636 -10.846 2.502 1.00 94.75 68 SER A CA 1
ATOM 462 C C . SER A 1 68 ? -15.012 -11.789 3.518 1.00 94.75 68 SER A C 1
ATOM 464 O O . SER A 1 68 ? -14.368 -12.770 3.140 1.00 94.75 68 SER A O 1
ATOM 466 N N . CYS A 1 69 ? -15.227 -11.510 4.800 1.00 95.19 69 CYS A N 1
ATOM 467 C CA . CYS A 1 69 ? -14.794 -12.375 5.880 1.00 95.19 69 CYS A CA 1
ATOM 468 C C . CYS A 1 69 ? -15.867 -13.430 6.155 1.00 95.19 69 CYS A C 1
ATOM 470 O O . CYS A 1 69 ? -16.948 -13.123 6.660 1.00 95.19 69 CYS A O 1
ATOM 472 N N . LYS A 1 70 ? -15.587 -14.688 5.806 1.00 95.44 70 LYS A N 1
ATOM 473 C CA . LYS A 1 70 ? -16.494 -15.823 6.015 1.00 95.44 70 LYS A CA 1
ATOM 474 C C . LYS A 1 70 ? -15.786 -16.878 6.847 1.00 95.44 70 LYS A C 1
ATOM 476 O O . LYS A 1 70 ? -14.730 -17.362 6.460 1.00 95.44 70 LYS A O 1
ATOM 481 N N . ASN A 1 71 ? -16.371 -17.248 7.986 1.00 95.62 71 ASN A N 1
ATOM 482 C CA . ASN A 1 71 ? -15.777 -18.218 8.915 1.00 95.62 71 ASN A CA 1
ATOM 483 C C . ASN A 1 71 ? -14.315 -17.865 9.267 1.00 95.62 71 ASN A C 1
ATOM 485 O O . ASN A 1 71 ? -13.415 -18.696 9.154 1.00 95.62 71 ASN A O 1
ATOM 489 N N . SER A 1 72 ? -14.080 -16.596 9.624 1.00 95.50 72 SER A N 1
ATOM 490 C CA . SER A 1 72 ? -12.758 -16.039 9.963 1.00 95.50 72 SER A CA 1
ATOM 491 C C . SER A 1 72 ? -11.694 -16.160 8.868 1.00 95.50 72 SER A C 1
ATOM 493 O O . SER A 1 72 ? -10.498 -16.117 9.156 1.00 95.50 72 SER A O 1
ATOM 495 N N . THR A 1 73 ? -12.124 -16.326 7.617 1.00 96.44 73 THR A N 1
ATOM 496 C CA . THR A 1 73 ? -11.251 -16.474 6.455 1.00 96.44 73 THR A CA 1
ATOM 497 C C . THR A 1 73 ? -11.735 -15.591 5.308 1.00 96.44 73 THR A C 1
ATOM 499 O O . THR A 1 73 ? -12.936 -15.492 5.045 1.00 96.44 73 THR A O 1
ATOM 502 N N . CYS A 1 74 ? -10.810 -14.951 4.600 1.00 94.88 74 CYS A N 1
ATOM 503 C CA . CYS A 1 74 ? -11.142 -14.123 3.454 1.00 94.88 74 CYS A CA 1
ATOM 504 C C . CYS A 1 74 ? -11.579 -14.954 2.250 1.00 94.88 74 CYS A C 1
ATOM 506 O O . CYS A 1 74 ? -10.913 -15.912 1.856 1.00 94.88 74 CYS A O 1
ATOM 508 N N . VAL A 1 75 ? -12.685 -14.533 1.640 1.00 93.75 75 VAL A N 1
ATOM 509 C CA . VAL A 1 75 ? -13.232 -15.075 0.394 1.00 93.75 75 VAL A CA 1
ATOM 510 C C . VAL A 1 75 ? -13.374 -13.932 -0.603 1.00 93.75 75 VAL A C 1
ATOM 512 O O . VAL A 1 75 ? -14.125 -12.987 -0.347 1.00 93.75 75 VAL A O 1
ATOM 515 N N . CYS A 1 76 ? -12.662 -14.015 -1.728 1.00 92.81 76 CYS A N 1
ATOM 516 C CA . CYS A 1 76 ? -12.641 -12.953 -2.732 1.00 92.81 76 CYS A CA 1
ATOM 517 C C . CYS A 1 76 ? -13.952 -12.886 -3.523 1.00 92.81 76 CYS A C 1
ATOM 519 O O . CYS A 1 76 ? -14.592 -13.904 -3.780 1.00 92.81 76 CYS A O 1
ATOM 521 N N . ALA A 1 77 ? -14.364 -11.669 -3.882 1.00 86.56 77 ALA A N 1
ATOM 522 C CA . ALA A 1 77 ? -15.663 -11.392 -4.493 1.00 86.56 77 ALA A CA 1
ATOM 523 C C . ALA A 1 77 ? -15.731 -11.752 -5.988 1.00 86.56 77 ALA A C 1
ATOM 525 O O . ALA A 1 77 ? -16.820 -11.969 -6.513 1.00 86.56 77 ALA A O 1
ATOM 526 N N . ALA A 1 78 ? -14.587 -11.815 -6.672 1.00 80.81 78 ALA A N 1
ATOM 527 C CA . ALA A 1 78 ? -14.501 -12.155 -8.088 1.00 80.81 78 ALA A CA 1
ATOM 528 C C . ALA A 1 78 ? -13.221 -12.938 -8.393 1.00 80.81 78 ALA A C 1
ATOM 530 O O . ALA A 1 78 ? -12.202 -12.766 -7.723 1.00 80.81 78 ALA A O 1
ATOM 531 N N . ASN A 1 79 ? -13.258 -13.722 -9.473 1.00 74.06 79 ASN A N 1
ATOM 532 C CA . ASN A 1 79 ? -12.158 -14.596 -9.904 1.00 74.06 79 ASN A CA 1
ATOM 533 C C . ASN A 1 79 ? -10.894 -13.821 -10.319 1.00 74.06 79 ASN A C 1
ATOM 535 O O . ASN A 1 79 ? -9.817 -14.395 -10.422 1.00 74.06 79 ASN A O 1
ATOM 539 N N . MET A 1 80 ? -11.023 -12.510 -10.542 1.00 78.25 80 MET A N 1
ATOM 540 C CA . MET A 1 80 ? -9.935 -11.600 -10.905 1.00 78.25 80 MET A CA 1
ATOM 541 C C . MET A 1 80 ? -9.224 -10.958 -9.708 1.00 78.25 80 MET A C 1
ATOM 543 O O . MET A 1 80 ? -8.277 -10.211 -9.927 1.00 78.25 80 MET A O 1
ATOM 547 N N . TYR A 1 81 ? -9.663 -11.185 -8.467 1.00 88.44 81 TYR A N 1
ATOM 548 C CA . TYR A 1 81 ? -8.940 -10.711 -7.284 1.00 88.44 81 TYR A CA 1
ATOM 549 C C . TYR A 1 81 ? -8.045 -11.822 -6.746 1.00 88.44 81 TYR A C 1
ATOM 551 O O . TYR A 1 81 ? -8.501 -12.931 -6.480 1.00 88.44 81 TYR A O 1
ATOM 559 N N . GLY A 1 82 ? -6.759 -11.514 -6.623 1.00 86.31 82 GLY A N 1
ATOM 560 C CA . GLY A 1 82 ? -5.737 -12.399 -6.090 1.00 86.31 82 GLY A CA 1
ATOM 561 C C . GLY A 1 82 ? -5.366 -12.060 -4.649 1.00 86.31 82 GLY A C 1
ATOM 562 O O . GLY A 1 82 ? -5.937 -11.172 -4.018 1.00 86.31 82 GLY A O 1
ATOM 563 N N . CYS A 1 83 ? -4.344 -12.757 -4.163 1.00 90.94 83 CYS A N 1
ATOM 564 C CA . CYS A 1 83 ? -3.786 -12.670 -2.814 1.00 90.94 83 CYS A CA 1
ATOM 565 C C . CYS A 1 83 ? -4.658 -13.287 -1.712 1.00 90.94 83 CYS A C 1
ATOM 567 O O . CYS A 1 83 ? -5.890 -13.300 -1.815 1.00 90.94 83 CYS A O 1
ATOM 569 N N . PRO A 1 84 ? -4.039 -13.711 -0.593 1.00 92.69 84 PRO A N 1
ATOM 570 C CA . PRO A 1 84 ? -4.774 -14.304 0.518 1.00 92.69 84 PRO A CA 1
ATOM 571 C C . PRO A 1 84 ? -5.882 -13.417 1.103 1.00 92.69 84 PRO A C 1
ATOM 573 O O . PRO A 1 84 ? -6.886 -13.923 1.595 1.00 92.69 84 PRO A O 1
ATOM 576 N N . ASN A 1 85 ? -5.723 -12.095 1.046 1.00 93.12 85 ASN A N 1
ATOM 577 C CA . ASN A 1 85 ? -6.690 -11.114 1.540 1.00 93.12 85 ASN A CA 1
ATOM 578 C C . ASN A 1 85 ? -7.426 -10.359 0.418 1.00 93.12 85 ASN A C 1
ATOM 580 O O . ASN A 1 85 ? -8.071 -9.367 0.709 1.00 93.12 85 ASN A O 1
ATOM 584 N N . CYS A 1 86 ? -7.360 -10.791 -0.846 1.00 93.50 86 CYS A N 1
ATOM 585 C CA . CYS A 1 86 ? -8.145 -10.203 -1.945 1.00 93.50 86 CYS A CA 1
ATOM 586 C C . CYS A 1 86 ? -7.820 -8.738 -2.304 1.00 93.50 86 CYS A C 1
ATOM 588 O O . CYS A 1 86 ? -8.655 -8.062 -2.908 1.00 93.50 86 CYS A O 1
ATOM 590 N N . HIS A 1 87 ? -6.654 -8.210 -1.916 1.00 92.31 87 HIS A N 1
ATOM 591 C CA . HIS A 1 87 ? -6.339 -6.790 -2.124 1.00 92.31 87 HIS A CA 1
ATOM 592 C C . HIS A 1 87 ? -5.880 -6.458 -3.550 1.00 92.31 87 HIS A C 1
ATOM 594 O O . HIS A 1 87 ? -6.131 -5.356 -4.027 1.00 92.31 87 HIS A O 1
ATOM 600 N N . ALA A 1 88 ? -5.224 -7.391 -4.247 1.00 90.44 88 ALA A N 1
ATOM 601 C CA . ALA A 1 88 ? -4.694 -7.133 -5.580 1.00 90.44 88 ALA A CA 1
ATOM 602 C C . ALA A 1 88 ? -5.599 -7.710 -6.665 1.00 90.44 88 ALA A C 1
ATOM 604 O O . ALA A 1 88 ? -6.180 -8.787 -6.529 1.00 90.44 88 ALA A O 1
ATOM 605 N N . LYS A 1 89 ? -5.656 -7.024 -7.803 1.00 87.88 89 LYS A N 1
ATOM 606 C CA . LYS A 1 89 ? -6.217 -7.585 -9.028 1.00 87.88 89 LYS A CA 1
ATOM 607 C C . LYS A 1 89 ? -5.182 -8.500 -9.683 1.00 87.88 89 LYS A C 1
ATOM 609 O O . LYS A 1 89 ? -4.061 -8.079 -9.949 1.00 87.88 89 LYS A O 1
ATOM 614 N N . ALA A 1 90 ? -5.569 -9.737 -9.962 1.00 86.69 90 ALA A N 1
ATOM 615 C CA . ALA A 1 90 ? -4.809 -10.649 -10.795 1.00 86.69 90 ALA A CA 1
ATOM 616 C C . ALA A 1 90 ? -5.106 -10.365 -12.277 1.00 86.69 90 ALA A C 1
ATOM 618 O O . ALA A 1 90 ? -6.258 -10.162 -12.675 1.00 86.69 90 ALA A O 1
ATOM 619 N N . VAL A 1 91 ? -4.061 -10.347 -13.097 1.00 84.31 91 VAL A N 1
ATOM 620 C CA . VAL A 1 91 ? -4.143 -10.219 -14.554 1.00 84.31 91 VAL A CA 1
ATOM 621 C C . VAL A 1 91 ? -3.965 -11.585 -15.205 1.00 84.31 91 VAL A C 1
ATOM 623 O O . VAL A 1 91 ? -3.268 -12.445 -14.671 1.00 84.31 91 VAL A O 1
ATOM 626 N N . LEU A 1 92 ? -4.631 -11.802 -16.339 1.00 83.69 92 LEU A N 1
ATOM 627 C CA . LEU A 1 92 ? -4.403 -12.983 -17.166 1.00 83.69 92 LEU A CA 1
ATOM 628 C C . LEU A 1 92 ? -3.222 -12.704 -18.090 1.00 83.69 92 LEU A C 1
ATOM 630 O O . LEU A 1 92 ? -3.340 -11.908 -19.020 1.00 83.69 92 LEU A O 1
ATOM 634 N N . ASP A 1 93 ? -2.119 -13.397 -17.847 1.00 81.94 93 ASP A N 1
ATOM 635 C CA . ASP A 1 93 ? -0.929 -13.374 -18.688 1.00 81.94 93 ASP A CA 1
ATOM 636 C C . ASP A 1 93 ? -0.807 -14.686 -19.465 1.00 81.94 93 ASP A C 1
ATOM 638 O O . ASP A 1 93 ? -1.375 -15.714 -19.089 1.00 81.94 93 ASP A O 1
ATOM 642 N N . ARG A 1 94 ? -0.045 -14.669 -20.563 1.00 82.38 94 ARG A N 1
ATOM 643 C CA . ARG A 1 94 ? 0.348 -15.912 -21.239 1.00 82.38 94 ARG A CA 1
ATOM 644 C C . ARG A 1 94 ? 1.260 -16.720 -20.331 1.00 82.38 94 ARG A C 1
ATOM 646 O O . ARG A 1 94 ? 2.154 -16.156 -19.696 1.00 82.38 94 ARG A O 1
ATOM 653 N N . ASP A 1 95 ? 1.046 -18.030 -20.284 1.00 81.31 95 ASP A N 1
ATOM 654 C CA . ASP A 1 95 ? 2.000 -18.895 -19.607 1.00 81.31 95 ASP A CA 1
ATOM 655 C C . ASP A 1 95 ? 3.330 -18.882 -20.400 1.00 81.31 95 ASP A C 1
ATOM 657 O O . ASP A 1 95 ? 3.321 -19.173 -21.597 1.00 81.31 95 ASP A O 1
ATOM 661 N N . PRO A 1 96 ? 4.469 -18.482 -19.804 1.00 78.69 96 PRO A N 1
ATOM 662 C CA . PRO A 1 96 ? 5.772 -18.534 -20.455 1.00 78.69 96 PRO A CA 1
ATOM 663 C C . PRO A 1 96 ? 6.202 -19.960 -20.809 1.00 78.69 96 PRO A C 1
ATOM 665 O O . PRO A 1 96 ? 6.985 -20.113 -21.744 1.00 78.69 96 PRO A O 1
ATOM 668 N N . ASP A 1 97 ? 5.701 -20.974 -20.097 1.00 86.31 97 ASP A N 1
ATOM 669 C CA . ASP A 1 97 ? 6.023 -22.380 -20.352 1.00 86.31 97 ASP A CA 1
ATOM 670 C C . ASP A 1 97 ? 5.066 -23.000 -21.393 1.00 86.31 97 ASP A C 1
ATOM 672 O O . ASP A 1 97 ? 5.456 -23.902 -22.135 1.00 86.31 97 ASP A O 1
ATOM 676 N N . ASP A 1 98 ? 3.838 -22.474 -21.509 1.00 85.56 98 ASP A N 1
ATOM 677 C CA . ASP A 1 98 ? 2.870 -22.815 -22.563 1.00 85.56 98 ASP A CA 1
ATOM 678 C C . ASP A 1 98 ? 2.100 -21.570 -23.062 1.00 85.56 98 ASP A C 1
ATOM 680 O O . ASP A 1 98 ? 1.008 -21.254 -22.575 1.00 85.56 98 ASP A O 1
ATOM 684 N N . PRO A 1 99 ? 2.598 -20.879 -24.106 1.00 85.81 99 PRO A N 1
ATOM 685 C CA . PRO A 1 99 ? 1.981 -19.655 -24.621 1.00 85.81 99 PRO A CA 1
ATOM 686 C C . PRO A 1 99 ? 0.554 -19.826 -25.161 1.00 85.81 99 PRO A C 1
ATOM 688 O O . PRO A 1 99 ? -0.109 -18.833 -25.472 1.00 85.81 99 PRO A O 1
ATOM 691 N N . THR A 1 100 ? 0.059 -21.059 -25.310 1.00 85.75 100 THR A N 1
ATOM 692 C CA . THR A 1 100 ? -1.332 -21.314 -25.706 1.00 85.75 100 THR A CA 1
ATOM 693 C C . THR A 1 100 ? -2.308 -21.142 -24.541 1.00 85.75 100 THR A C 1
ATOM 695 O O . THR A 1 100 ? -3.481 -20.845 -24.775 1.00 85.75 100 THR A O 1
ATOM 698 N N . GLN A 1 101 ? -1.814 -21.215 -23.303 1.00 83.38 101 GLN A N 1
ATOM 699 C CA . GLN A 1 101 ? -2.588 -21.078 -22.075 1.00 83.38 101 GLN A CA 1
ATOM 700 C C . GLN A 1 101 ? -2.517 -19.656 -21.507 1.00 83.38 101 GLN A C 1
ATOM 702 O O . GLN A 1 101 ? -1.590 -18.882 -21.773 1.00 83.38 101 GLN A O 1
ATOM 707 N N . PHE A 1 102 ? -3.526 -19.315 -20.708 1.00 81.12 102 PHE A N 1
ATOM 708 C CA . PHE A 1 102 ? -3.505 -18.139 -19.847 1.00 81.12 102 PHE A CA 1
ATOM 709 C C . PHE A 1 102 ? -3.342 -18.581 -18.402 1.00 81.12 102 PHE A C 1
ATOM 711 O O . PHE A 1 102 ? -3.982 -19.537 -17.964 1.00 81.12 102 PHE A O 1
ATOM 718 N N . ARG A 1 103 ? -2.542 -17.837 -17.646 1.00 82.00 103 ARG A N 1
ATOM 719 C CA . ARG A 1 103 ? -2.418 -17.996 -16.204 1.00 82.00 103 ARG A CA 1
ATOM 720 C C . ARG A 1 103 ? -2.634 -16.666 -15.510 1.00 82.00 103 ARG A C 1
ATOM 722 O O . ARG A 1 103 ? -2.264 -15.610 -16.018 1.00 82.00 103 ARG A O 1
ATOM 729 N N . TYR A 1 104 ? -3.209 -16.731 -14.322 1.00 84.12 104 TYR A N 1
ATOM 730 C CA . TYR A 1 104 ? -3.293 -15.564 -13.464 1.00 84.12 104 TYR A CA 1
ATOM 731 C C . TYR A 1 104 ? -1.920 -15.191 -12.917 1.00 84.12 104 TYR A C 1
ATOM 733 O O . TYR A 1 104 ? -1.118 -16.047 -12.545 1.00 84.12 104 TYR A O 1
ATOM 741 N N . SER A 1 105 ? -1.687 -13.891 -12.839 1.00 85.56 105 SER A N 1
ATOM 742 C CA . SER A 1 105 ? -0.471 -13.286 -12.336 1.00 85.56 105 SER A CA 1
ATOM 743 C C . SER A 1 105 ? -0.837 -12.063 -11.508 1.00 85.56 105 SER A C 1
ATOM 745 O O . SER A 1 105 ? -1.683 -11.259 -11.889 1.00 85.56 105 SER A O 1
ATOM 747 N N . THR A 1 106 ? -0.194 -11.915 -10.361 1.00 88.69 106 THR A N 1
ATOM 748 C CA . THR A 1 106 ? -0.213 -10.695 -9.538 1.00 88.69 106 THR A CA 1
ATOM 749 C C . THR A 1 106 ? 1.108 -9.950 -9.664 1.00 88.69 106 THR A C 1
ATOM 751 O O . THR A 1 106 ? 1.434 -9.086 -8.848 1.00 88.69 106 THR A O 1
ATOM 754 N N . LYS A 1 107 ? 1.893 -10.310 -10.690 1.00 89.56 107 LYS A N 1
ATOM 755 C CA . LYS A 1 107 ? 3.190 -9.715 -10.943 1.00 89.56 107 LYS A CA 1
ATOM 756 C C . LYS A 1 107 ? 3.045 -8.428 -11.729 1.00 89.56 107 LYS A C 1
ATOM 758 O O . LYS A 1 107 ? 2.413 -8.411 -12.780 1.00 89.56 107 LYS A O 1
ATOM 763 N N . LEU A 1 108 ? 3.686 -7.374 -11.245 1.00 89.88 108 LEU A N 1
ATOM 764 C CA . LEU A 1 108 ? 3.757 -6.088 -11.925 1.00 89.88 108 LEU A CA 1
ATOM 765 C C . LEU A 1 108 ? 5.210 -5.773 -12.290 1.00 89.88 108 LEU A C 1
ATOM 767 O O . LEU A 1 108 ? 6.100 -6.026 -11.471 1.00 89.88 108 LEU A O 1
ATOM 771 N N . PRO A 1 109 ? 5.474 -5.258 -13.504 1.00 91.44 109 PRO A N 1
ATOM 772 C CA . PRO A 1 109 ? 6.814 -4.843 -13.891 1.00 91.44 109 PRO A CA 1
ATOM 773 C C . PRO A 1 109 ? 7.247 -3.633 -13.063 1.00 91.44 109 PRO A C 1
ATOM 775 O O . PRO A 1 109 ? 6.459 -2.721 -12.825 1.00 91.44 109 PRO A O 1
ATOM 778 N N . MET A 1 110 ? 8.510 -3.611 -12.650 1.00 91.44 110 MET A N 1
ATOM 779 C CA . MET A 1 110 ? 9.091 -2.446 -11.992 1.00 91.44 110 MET A CA 1
ATOM 780 C C . MET A 1 110 ? 9.318 -1.310 -12.996 1.00 91.44 110 MET A C 1
ATOM 782 O O . MET A 1 110 ? 9.702 -1.539 -14.145 1.00 91.44 110 MET A O 1
ATOM 786 N N . TYR A 1 111 ? 9.118 -0.074 -12.543 1.00 91.00 111 TYR A N 1
ATOM 787 C CA . TYR A 1 111 ? 9.347 1.155 -13.308 1.00 91.00 111 TYR A CA 1
ATOM 788 C C . TYR A 1 111 ? 10.732 1.771 -13.045 1.00 91.00 111 TYR A C 1
ATOM 790 O O . TYR A 1 111 ? 11.061 2.820 -13.593 1.00 91.00 111 TYR A O 1
ATOM 798 N N . ASP A 1 112 ? 11.572 1.093 -12.257 1.00 84.06 112 ASP A N 1
ATOM 799 C CA . ASP A 1 112 ? 12.965 1.461 -11.958 1.00 84.06 112 ASP A CA 1
ATOM 800 C C . ASP A 1 112 ? 13.951 1.172 -13.114 1.00 84.06 112 ASP A C 1
ATOM 802 O O . ASP A 1 112 ? 15.152 1.394 -12.985 1.00 84.06 112 ASP A O 1
ATOM 806 N N . GLY A 1 113 ? 13.463 0.646 -14.244 1.00 85.12 113 GLY A N 1
ATOM 807 C CA . GLY A 1 113 ? 14.284 0.274 -15.399 1.00 85.12 113 GLY A CA 1
ATOM 808 C C . GLY A 1 113 ? 15.054 -1.044 -15.241 1.00 85.12 113 GLY A C 1
ATOM 809 O O . GLY A 1 113 ? 15.787 -1.425 -16.149 1.00 85.12 113 GLY A O 1
ATOM 810 N N . SER A 1 114 ? 14.878 -1.777 -14.136 1.00 87.50 114 SER A N 1
ATOM 811 C CA . SER A 1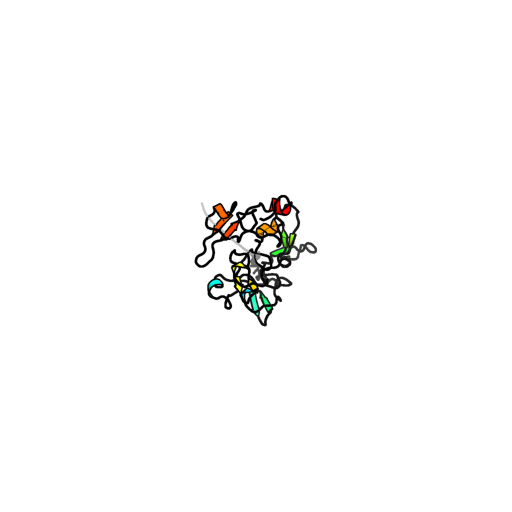 114 ? 15.600 -3.033 -13.878 1.00 87.50 114 SER A CA 1
ATOM 812 C C . SER A 1 114 ? 15.095 -4.232 -14.689 1.00 87.50 114 SER A C 1
ATOM 814 O O . SER A 1 114 ? 15.736 -5.282 -14.693 1.00 87.50 114 SER A O 1
ATOM 816 N N . GLY A 1 115 ? 13.926 -4.116 -15.332 1.00 87.31 115 GLY A N 1
ATOM 817 C CA . GLY A 1 115 ? 13.257 -5.230 -16.017 1.00 87.31 115 GLY A CA 1
ATOM 818 C C . GLY A 1 115 ? 12.748 -6.327 -15.071 1.00 87.31 115 GLY A C 1
ATOM 819 O O . GLY A 1 115 ? 12.355 -7.401 -15.525 1.00 87.31 115 GLY A O 1
ATOM 820 N N . ARG A 1 116 ? 12.771 -6.083 -13.755 1.00 91.00 116 ARG A N 1
ATOM 821 C CA . ARG A 1 116 ? 12.264 -7.006 -12.736 1.00 91.00 116 ARG A CA 1
ATOM 822 C C . ARG A 1 116 ? 10.752 -6.880 -12.578 1.00 91.00 116 ARG A C 1
ATOM 824 O O . ARG A 1 116 ? 10.126 -5.937 -13.057 1.00 91.00 116 ARG A O 1
ATOM 831 N N . TYR A 1 117 ? 10.187 -7.831 -11.843 1.00 90.56 117 TYR A N 1
ATOM 832 C CA . TYR A 1 117 ? 8.786 -7.845 -11.448 1.00 90.56 117 TYR A CA 1
ATOM 833 C C . TYR A 1 117 ? 8.675 -7.944 -9.932 1.00 90.56 117 TYR A C 1
ATOM 835 O O . TYR A 1 117 ? 9.491 -8.609 -9.289 1.00 90.56 117 TYR A O 1
ATOM 843 N N . ILE A 1 118 ? 7.626 -7.346 -9.384 1.00 90.38 118 ILE A N 1
ATOM 844 C CA . ILE A 1 118 ? 7.182 -7.583 -8.011 1.00 90.38 118 ILE A CA 1
ATOM 845 C C . ILE A 1 118 ? 5.970 -8.498 -8.059 1.00 90.38 118 ILE A C 1
ATOM 847 O O . ILE A 1 118 ? 5.173 -8.377 -8.978 1.00 90.38 118 ILE A O 1
ATOM 851 N N . ASP A 1 119 ? 5.804 -9.381 -7.082 1.00 91.00 119 ASP A N 1
ATOM 852 C CA . ASP A 1 119 ? 4.509 -10.013 -6.832 1.00 91.00 119 ASP A CA 1
ATOM 853 C C . ASP A 1 119 ? 3.783 -9.193 -5.766 1.00 91.00 119 ASP A C 1
ATOM 855 O O . ASP A 1 119 ? 4.223 -9.160 -4.614 1.00 91.00 119 ASP A O 1
ATOM 859 N N . VAL A 1 120 ? 2.690 -8.524 -6.133 1.00 91.00 120 VAL A N 1
ATOM 860 C CA . VAL A 1 120 ? 1.954 -7.648 -5.209 1.00 91.00 120 VAL A CA 1
ATOM 861 C C . VAL A 1 120 ? 1.447 -8.429 -3.990 1.00 91.00 120 VAL A C 1
ATOM 863 O O . VAL A 1 120 ? 1.472 -7.908 -2.881 1.00 91.00 120 VAL A O 1
ATOM 866 N N . CYS A 1 121 ? 1.119 -9.717 -4.141 1.00 90.94 121 CYS A N 1
ATOM 867 C CA . CYS A 1 121 ? 0.682 -10.556 -3.022 1.00 90.94 121 CYS A CA 1
ATOM 868 C C . CYS A 1 121 ? 1.785 -10.905 -2.022 1.00 90.94 121 CYS A C 1
ATOM 870 O O . CYS A 1 121 ? 1.482 -11.365 -0.922 1.00 90.94 121 CYS A O 1
ATOM 872 N N . SER A 1 122 ? 3.053 -10.719 -2.397 1.00 91.25 122 SER A N 1
ATOM 873 C CA . SER A 1 122 ? 4.191 -10.912 -1.493 1.00 91.25 122 SER A CA 1
ATOM 874 C C . SER A 1 122 ? 4.447 -9.697 -0.598 1.00 91.25 122 SER A C 1
ATOM 876 O O . SER A 1 122 ? 5.176 -9.802 0.390 1.00 91.25 122 SER A O 1
ATOM 878 N N . VAL A 1 123 ? 3.843 -8.550 -0.922 1.00 92.31 123 VAL A N 1
ATOM 879 C CA . VAL A 1 123 ? 3.962 -7.326 -0.135 1.00 92.31 123 VAL A CA 1
ATOM 880 C C . VAL A 1 123 ? 2.829 -7.292 0.893 1.00 92.31 123 VAL A C 1
ATOM 882 O O . VAL A 1 123 ? 1.679 -7.559 0.543 1.00 92.31 123 VAL A O 1
ATOM 885 N N . PRO A 1 124 ? 3.108 -6.969 2.170 1.00 93.69 124 PRO A N 1
ATOM 886 C CA . PRO A 1 124 ? 2.046 -6.792 3.150 1.00 93.69 124 PRO A CA 1
ATOM 887 C C . PRO A 1 124 ? 1.043 -5.727 2.690 1.00 93.69 124 PRO A C 1
ATOM 889 O O . PRO A 1 124 ? 1.440 -4.724 2.105 1.00 93.69 124 PRO A O 1
ATOM 892 N N . HIS A 1 125 ? -0.235 -5.920 2.998 1.00 94.38 125 HIS A N 1
ATOM 893 C CA . HIS A 1 125 ? -1.301 -4.951 2.748 1.00 94.38 125 HIS A CA 1
ATOM 894 C C . HIS A 1 125 ? -2.224 -4.947 3.966 1.00 94.38 125 HIS A C 1
ATOM 896 O O . HIS A 1 125 ? -3.136 -5.773 4.074 1.00 94.38 125 HIS A O 1
ATOM 902 N N . GLY A 1 126 ? -1.949 -4.047 4.906 1.00 94.94 126 GLY A N 1
ATOM 903 C CA . GLY A 1 126 ? -2.660 -3.987 6.178 1.00 94.94 126 GLY A CA 1
ATOM 904 C C . GLY A 1 126 ? -2.214 -5.063 7.174 1.00 94.94 126 GLY A C 1
ATOM 905 O O . GLY A 1 126 ? -1.245 -5.795 6.959 1.00 94.94 126 GLY A O 1
ATOM 906 N N . GLY A 1 127 ? -2.929 -5.154 8.292 1.00 93.62 127 GLY A N 1
ATOM 907 C CA . GLY A 1 127 ? -2.698 -6.146 9.343 1.00 93.62 127 GLY A CA 1
ATOM 908 C C . GLY A 1 127 ? -1.643 -5.761 10.384 1.00 93.62 127 GLY A C 1
ATOM 909 O O . GLY A 1 127 ? -1.459 -6.497 11.352 1.00 93.62 127 GLY A O 1
ATOM 910 N N . SER A 1 128 ? -0.959 -4.618 10.255 1.00 95.56 128 SER A N 1
ATOM 911 C CA . SER A 1 128 ? -0.178 -4.074 11.373 1.00 95.56 128 SER A CA 1
ATOM 912 C C . SER A 1 128 ? -1.105 -3.658 12.504 1.00 95.56 128 SER A C 1
ATOM 914 O O . SER A 1 128 ? -2.190 -3.135 12.262 1.00 95.56 128 SER A O 1
ATOM 916 N N . LYS A 1 129 ? -0.653 -3.836 13.746 1.00 96.31 129 LYS A N 1
ATOM 917 C CA . LYS A 1 129 ? -1.384 -3.339 14.912 1.00 96.31 129 LYS A CA 1
ATOM 918 C C . LYS A 1 129 ? -1.435 -1.817 14.915 1.00 96.31 129 LYS A C 1
ATOM 920 O O . LYS A 1 129 ? -0.422 -1.170 14.656 1.00 96.31 129 LYS A O 1
ATOM 925 N N . CYS A 1 130 ? -2.573 -1.274 15.311 1.00 95.88 130 CYS A N 1
ATOM 926 C CA . CYS A 1 130 ? -2.806 0.158 15.418 1.00 95.88 130 CYS A CA 1
ATOM 927 C C . CYS A 1 130 ? -3.643 0.486 16.655 1.00 95.88 130 CYS A C 1
ATOM 929 O O . CYS A 1 130 ? -4.315 -0.373 17.232 1.00 95.88 130 CYS A O 1
ATOM 931 N N . LYS A 1 131 ? -3.588 1.749 17.071 1.00 95.75 131 LYS A N 1
ATOM 932 C CA . LYS A 1 131 ? -4.452 2.332 18.102 1.00 95.75 131 LYS A CA 1
ATOM 933 C C . LYS A 1 131 ? -5.416 3.350 17.504 1.00 95.75 131 LYS A C 1
ATOM 935 O O . LYS A 1 131 ? -6.514 3.510 18.029 1.00 95.75 131 LYS A O 1
ATOM 940 N N . ALA A 1 132 ? -4.999 4.028 16.441 1.00 92.25 132 ALA A N 1
ATOM 941 C CA . ALA A 1 132 ? -5.798 5.011 15.729 1.00 92.25 132 ALA A CA 1
ATOM 942 C C . ALA A 1 132 ? -5.464 5.009 14.228 1.00 92.25 132 ALA A C 1
ATOM 944 O O . ALA A 1 132 ? -4.463 4.426 13.808 1.00 92.25 132 ALA A O 1
ATOM 945 N N . ASP A 1 133 ? -6.309 5.644 13.412 1.00 90.69 133 ASP A N 1
ATOM 946 C CA . ASP A 1 133 ? -6.161 5.679 11.947 1.00 90.69 133 ASP A CA 1
ATOM 947 C C . ASP A 1 133 ? -4.819 6.298 11.518 1.00 90.69 133 ASP A C 1
ATOM 949 O O . ASP A 1 133 ? -4.248 5.944 10.488 1.00 90.69 133 ASP A O 1
ATOM 953 N N . GLU A 1 134 ? -4.259 7.187 12.338 1.00 89.12 134 GLU A N 1
ATOM 954 C CA . GLU A 1 134 ? -2.969 7.820 12.089 1.00 89.12 134 GLU A CA 1
ATOM 955 C C . GLU A 1 134 ? -1.794 6.838 12.095 1.00 89.12 134 GLU A C 1
ATOM 957 O O . GLU A 1 134 ? -0.781 7.123 11.451 1.00 89.12 134 GLU A O 1
ATOM 962 N N . ASP A 1 135 ? -1.929 5.699 12.780 1.00 92.81 135 ASP A N 1
ATOM 963 C CA . ASP A 1 135 ? -0.927 4.630 12.784 1.00 92.81 135 ASP A CA 1
ATOM 964 C C . ASP A 1 135 ? -0.903 3.869 11.448 1.00 92.81 135 ASP A C 1
ATOM 966 O O . ASP A 1 135 ? 0.080 3.203 11.134 1.00 92.81 135 ASP A O 1
ATOM 970 N N . CYS A 1 136 ? -1.963 3.990 1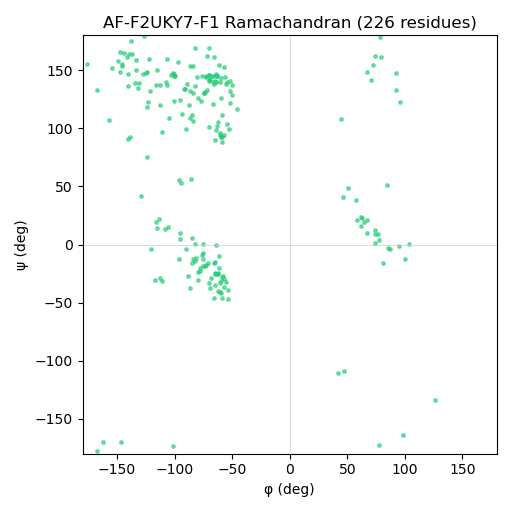0.643 1.00 93.81 136 CYS A N 1
ATOM 971 C CA . CYS A 1 136 ? -2.133 3.314 9.361 1.00 93.81 136 CYS A CA 1
ATOM 972 C C . CYS A 1 136 ? -1.714 4.223 8.200 1.00 93.81 136 CYS A C 1
ATOM 974 O O . CYS A 1 136 ? -2.487 4.532 7.291 1.00 93.81 136 CYS A O 1
ATOM 976 N N . GLY A 1 137 ? -0.474 4.714 8.276 1.00 89.56 137 GLY A N 1
ATOM 977 C CA . GLY A 1 137 ? 0.182 5.471 7.209 1.00 89.56 137 GLY A CA 1
ATOM 978 C C . GLY A 1 137 ? -0.223 6.942 7.163 1.00 89.56 137 GLY A C 1
ATOM 979 O O . GLY A 1 137 ? 0.482 7.753 6.570 1.00 89.56 137 GLY A O 1
ATOM 980 N N . GLY A 1 138 ? -1.319 7.317 7.830 1.00 84.81 138 GLY A N 1
ATOM 981 C CA . GLY A 1 138 ? -1.744 8.708 7.958 1.00 84.81 138 GLY A CA 1
ATOM 982 C C . GLY A 1 138 ? -2.350 9.319 6.696 1.00 84.81 138 GLY A C 1
ATOM 983 O O . GLY A 1 138 ? -2.503 10.535 6.649 1.00 84.81 138 GLY A O 1
ATOM 984 N N . MET A 1 139 ? -2.672 8.493 5.696 1.00 86.19 139 MET A N 1
ATOM 985 C CA . MET A 1 139 ? -3.168 8.893 4.371 1.00 86.19 139 MET A CA 1
ATOM 986 C C . MET A 1 139 ? -4.451 8.140 3.995 1.00 86.19 139 MET A C 1
ATOM 988 O O . MET A 1 139 ? -4.610 7.657 2.879 1.00 86.19 139 MET A O 1
ATOM 992 N N . GLY A 1 140 ? -5.361 7.978 4.957 1.00 82.88 140 GLY A N 1
ATOM 993 C CA . GLY A 1 140 ? -6.649 7.310 4.737 1.00 82.88 140 GLY A CA 1
ATOM 994 C C . GLY A 1 140 ? -6.692 5.819 5.082 1.00 82.88 140 GLY A C 1
ATOM 995 O O . GLY A 1 140 ? -7.766 5.228 4.994 1.00 82.88 140 GLY A O 1
ATOM 996 N N . GLY A 1 141 ? -5.582 5.218 5.526 1.00 91.81 141 GLY A N 1
ATOM 997 C CA . GLY A 1 141 ? -5.621 3.926 6.214 1.00 91.81 141 GLY A CA 1
ATOM 998 C C . GLY A 1 141 ? -6.473 4.002 7.480 1.00 91.81 141 GLY A C 1
ATOM 999 O O . GLY A 1 141 ? -6.487 5.022 8.169 1.00 91.81 141 GLY A O 1
ATOM 1000 N N . LEU A 1 142 ? -7.208 2.929 7.767 1.00 92.50 142 LEU A N 1
ATOM 1001 C CA . LEU A 1 142 ? -8.130 2.870 8.900 1.00 92.50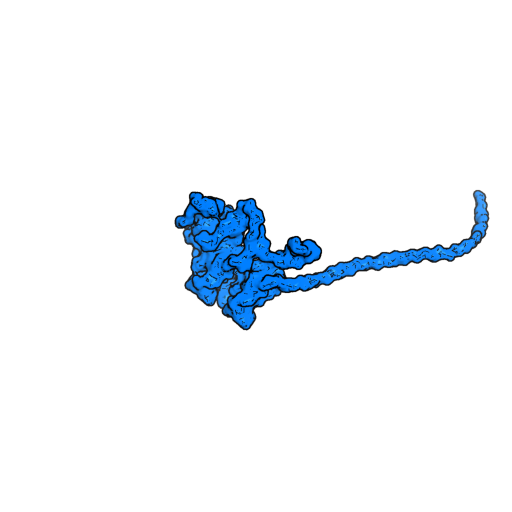 142 LEU A CA 1
ATOM 1002 C C . LEU A 1 142 ? -7.636 1.867 9.933 1.00 92.50 142 LEU A C 1
ATOM 1004 O O . LEU A 1 142 ? -7.238 0.759 9.578 1.00 92.50 142 LEU A O 1
ATOM 1008 N N . CYS A 1 143 ? -7.725 2.237 11.206 1.00 94.31 143 CYS A N 1
ATOM 1009 C CA . CYS A 1 143 ? -7.509 1.330 12.316 1.00 94.31 143 CYS A CA 1
ATOM 1010 C C . CYS A 1 143 ? -8.833 0.682 12.718 1.00 94.31 143 CYS A C 1
ATOM 1012 O O . CYS A 1 143 ? -9.659 1.286 13.414 1.00 94.31 143 CYS A O 1
ATOM 1014 N N . LEU A 1 144 ? -9.049 -0.544 12.250 1.00 93.19 144 LEU A N 1
ATOM 1015 C CA . LEU A 1 144 ? -10.275 -1.306 12.461 1.00 93.19 144 LEU A CA 1
ATOM 1016 C C . LEU A 1 144 ? -9.927 -2.607 13.176 1.00 93.19 144 LEU A C 1
ATOM 1018 O O . LEU A 1 144 ? -8.964 -3.270 12.811 1.00 93.19 144 LEU A O 1
ATOM 1022 N N . ASP A 1 145 ? -10.665 -2.932 14.236 1.00 91.50 145 ASP A N 1
ATOM 1023 C CA . ASP A 1 145 ? -10.354 -4.077 15.106 1.00 91.50 145 ASP A CA 1
ATOM 1024 C C . ASP A 1 145 ? -8.862 -4.159 15.517 1.00 91.50 145 ASP A C 1
ATOM 1026 O O . ASP A 1 145 ? -8.236 -5.217 15.518 1.00 91.50 145 ASP A O 1
ATOM 1030 N N . GLN A 1 146 ? -8.264 -3.003 15.837 1.00 93.69 146 GLN A N 1
ATOM 1031 C CA . GLN A 1 146 ? -6.843 -2.840 16.201 1.00 93.69 146 GLN A CA 1
ATOM 1032 C C . GLN A 1 146 ? -5.832 -3.232 15.112 1.00 93.69 146 GLN A C 1
ATOM 1034 O O . GLN A 1 146 ? -4.641 -3.362 15.411 1.00 93.69 146 GLN A O 1
ATOM 1039 N N . HIS A 1 147 ? -6.270 -3.375 13.861 1.00 94.88 147 HIS A N 1
ATOM 1040 C CA . HIS A 1 147 ? -5.410 -3.645 12.717 1.00 94.88 147 HIS A CA 1
ATOM 1041 C C . HIS A 1 147 ? -5.607 -2.611 11.607 1.00 94.88 147 HIS A C 1
ATOM 1043 O O . HIS A 1 147 ? -6.689 -2.057 11.405 1.00 94.88 147 HIS A O 1
ATOM 1049 N N . CYS A 1 148 ? -4.532 -2.330 10.878 1.00 95.75 148 CYS A N 1
ATOM 1050 C CA . CYS A 1 148 ? -4.592 -1.423 9.747 1.00 95.75 148 CYS A CA 1
ATOM 1051 C C . CYS A 1 148 ? -5.270 -2.074 8.548 1.00 95.75 148 CYS A C 1
ATOM 1053 O O . CYS A 1 148 ? -4.886 -3.161 8.116 1.00 95.75 148 CYS A O 1
ATOM 1055 N N . VAL A 1 149 ? -6.228 -1.363 7.968 1.00 95.19 149 VAL A N 1
ATOM 1056 C CA . VAL A 1 149 ? -6.859 -1.699 6.695 1.00 95.19 149 VAL A CA 1
ATOM 1057 C C . VAL A 1 149 ? -6.463 -0.639 5.677 1.00 95.19 149 VAL A C 1
ATOM 1059 O O . VAL A 1 149 ? -6.724 0.551 5.876 1.00 95.19 149 VAL A O 1
ATOM 1062 N N . CYS A 1 150 ? -5.809 -1.075 4.600 1.00 95.19 150 CYS A N 1
ATOM 1063 C CA . CYS A 1 150 ? -5.274 -0.167 3.594 1.00 95.19 150 CYS A CA 1
ATOM 1064 C C . CYS A 1 150 ? -6.294 0.126 2.495 1.00 95.19 150 CYS A C 1
ATOM 1066 O O . CYS A 1 150 ? -6.977 -0.795 2.045 1.00 95.19 150 CYS A O 1
ATOM 1068 N N . PRO A 1 151 ? -6.405 1.392 2.057 1.00 92.38 151 PRO A N 1
ATOM 1069 C CA . PRO A 1 151 ? -7.173 1.738 0.874 1.00 92.38 151 PRO A CA 1
ATOM 1070 C C . PRO A 1 151 ? -6.470 1.237 -0.394 1.00 92.38 151 PRO A C 1
ATOM 1072 O O . PRO A 1 151 ? -5.309 0.823 -0.364 1.00 92.38 151 PRO A O 1
ATOM 1075 N N . ASP A 1 152 ? -7.185 1.293 -1.517 1.00 91.44 152 ASP A N 1
ATOM 1076 C CA . ASP A 1 152 ? -6.661 0.845 -2.808 1.00 91.44 152 ASP A CA 1
ATOM 1077 C C . ASP A 1 152 ? -5.339 1.537 -3.167 1.00 91.44 152 ASP A C 1
ATOM 1079 O O . ASP A 1 152 ? -5.160 2.736 -2.951 1.00 91.44 152 ASP A O 1
ATOM 1083 N N . GLY A 1 153 ? -4.412 0.768 -3.733 1.00 89.94 153 GLY A N 1
ATOM 1084 C CA . GLY A 1 153 ? -3.102 1.254 -4.150 1.00 89.94 153 GLY A CA 1
ATOM 1085 C C . GLY A 1 153 ? -2.107 1.522 -3.018 1.00 89.94 153 GLY A C 1
ATOM 1086 O O . GLY A 1 153 ? -0.985 1.926 -3.322 1.00 89.94 153 GLY A O 1
ATOM 1087 N N . TYR A 1 154 ? -2.453 1.278 -1.750 1.00 93.31 154 TYR A N 1
ATOM 1088 C CA . TYR A 1 154 ? -1.514 1.356 -0.628 1.00 93.31 154 TYR A CA 1
ATOM 1089 C C . TYR A 1 154 ? -1.010 -0.026 -0.225 1.00 93.31 154 TYR A C 1
ATOM 1091 O O . TYR A 1 154 ? -1.725 -1.017 -0.272 1.00 93.31 154 TYR A O 1
ATOM 1099 N N . LEU A 1 155 ? 0.247 -0.081 0.189 1.00 93.88 155 LEU A N 1
ATOM 1100 C CA . LEU A 1 155 ? 0.963 -1.283 0.583 1.00 93.88 155 LEU A CA 1
ATOM 1101 C C . LEU A 1 155 ? 1.563 -1.105 1.979 1.00 93.88 155 LEU A C 1
ATOM 1103 O O . LEU A 1 155 ? 1.495 -0.040 2.598 1.00 93.88 155 LEU A O 1
ATOM 1107 N N . CYS A 1 156 ? 2.228 -2.165 2.424 1.00 95.38 156 CYS A N 1
ATOM 1108 C CA . CYS A 1 156 ? 2.792 -2.368 3.749 1.00 95.38 156 CYS A CA 1
ATOM 1109 C C . CYS A 1 156 ? 1.731 -2.669 4.806 1.00 95.38 156 CYS A C 1
ATOM 1111 O O . CYS A 1 156 ? 0.535 -2.438 4.625 1.00 95.38 156 CYS A O 1
ATOM 1113 N N . GLY A 1 157 ? 2.178 -3.228 5.932 1.00 95.69 157 GLY A N 1
ATOM 1114 C CA . GLY A 1 157 ? 1.260 -3.651 6.987 1.00 95.69 157 GLY A CA 1
ATOM 1115 C C . GLY A 1 157 ? 0.487 -2.482 7.597 1.00 95.69 157 GLY A C 1
ATOM 1116 O O . GLY A 1 157 ? -0.607 -2.659 8.114 1.00 95.69 157 GLY A O 1
ATOM 1117 N N . ASP A 1 158 ? 1.047 -1.279 7.518 1.00 95.69 158 ASP A N 1
ATOM 1118 C CA . ASP A 1 158 ? 0.489 -0.042 8.044 1.00 95.69 158 ASP A CA 1
ATOM 1119 C C . ASP A 1 158 ? 0.163 0.980 6.947 1.00 95.69 158 ASP A C 1
ATOM 1121 O O . ASP A 1 158 ? 0.051 2.159 7.241 1.00 95.69 158 ASP A O 1
ATOM 1125 N N . CYS A 1 159 ? 0.018 0.565 5.686 1.00 95.38 159 CYS A N 1
ATOM 1126 C CA . CYS A 1 159 ? -0.502 1.431 4.618 1.00 95.38 159 CYS A CA 1
ATOM 1127 C C . CYS A 1 159 ? 0.344 2.685 4.324 1.00 95.38 159 CYS A C 1
ATOM 1129 O O . CYS A 1 159 ? -0.174 3.690 3.842 1.00 95.38 159 CYS A O 1
ATOM 1131 N N . ARG A 1 160 ? 1.644 2.669 4.644 1.00 93.50 160 ARG A N 1
ATOM 1132 C CA . ARG A 1 160 ? 2.512 3.859 4.559 1.00 93.50 160 ARG A CA 1
ATOM 1133 C C . ARG A 1 160 ? 3.057 4.173 3.166 1.00 93.50 160 ARG A C 1
ATOM 1135 O O . ARG A 1 160 ? 3.684 5.216 2.997 1.00 93.50 160 ARG A O 1
ATOM 1142 N N . LEU A 1 161 ? 2.921 3.255 2.211 1.00 93.44 161 LEU A N 1
ATOM 1143 C CA . LEU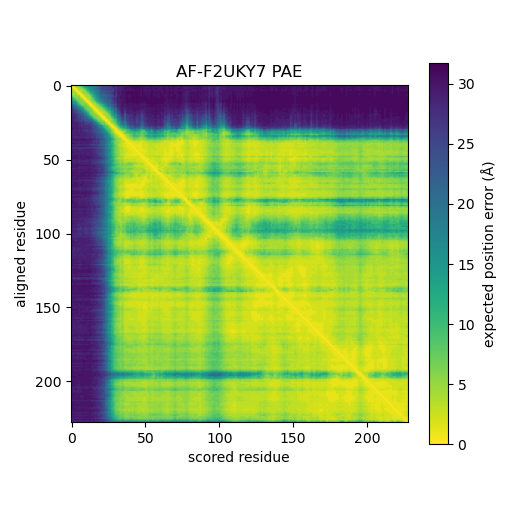 A 1 161 ? 3.604 3.332 0.921 1.00 93.44 161 LEU A CA 1
ATOM 1144 C C . LEU A 1 161 ? 2.621 3.088 -0.217 1.00 93.44 161 LEU A C 1
ATOM 1146 O O . LEU A 1 161 ? 1.841 2.143 -0.157 1.00 93.44 161 LEU A O 1
ATOM 1150 N N . MET A 1 162 ? 2.680 3.902 -1.266 1.00 91.25 162 MET A N 1
ATOM 1151 C CA . MET A 1 162 ? 1.874 3.680 -2.462 1.00 91.25 162 MET A CA 1
ATOM 1152 C C . MET A 1 162 ? 2.523 2.625 -3.365 1.00 91.25 162 MET A C 1
ATOM 1154 O O . MET A 1 162 ? 3.745 2.585 -3.523 1.00 91.25 162 MET A O 1
ATOM 1158 N N . LEU A 1 163 ? 1.701 1.801 -4.015 1.00 91.69 163 LEU A N 1
ATOM 1159 C CA . LEU A 1 163 ? 2.133 0.794 -4.985 1.00 91.69 163 LEU A CA 1
ATOM 1160 C C . LEU A 1 163 ? 3.004 1.409 -6.084 1.00 91.69 163 LEU A C 1
ATOM 1162 O O . LEU A 1 163 ? 4.003 0.811 -6.467 1.00 91.69 163 LEU A O 1
ATOM 1166 N N . ASN A 1 164 ? 2.672 2.613 -6.556 1.00 91.50 164 ASN A N 1
ATOM 1167 C CA . ASN A 1 164 ? 3.463 3.289 -7.581 1.00 91.50 164 ASN A CA 1
ATOM 1168 C C . ASN A 1 164 ? 4.916 3.517 -7.133 1.00 91.50 164 ASN A C 1
ATOM 1170 O O . ASN A 1 164 ? 5.838 3.180 -7.867 1.00 91.50 164 ASN A O 1
ATOM 1174 N N . ASP A 1 165 ? 5.140 4.002 -5.912 1.00 91.81 165 ASP A N 1
ATOM 1175 C CA . ASP A 1 165 ? 6.499 4.248 -5.415 1.00 91.81 165 ASP A CA 1
ATOM 1176 C C . ASP A 1 165 ? 7.257 2.942 -5.151 1.00 91.81 165 ASP A C 1
ATOM 1178 O O . ASP A 1 165 ? 8.466 2.857 -5.379 1.00 91.81 165 ASP A O 1
ATOM 1182 N N . PHE A 1 166 ? 6.541 1.893 -4.735 1.00 92.81 166 PHE A N 1
ATOM 1183 C CA . PHE A 1 166 ? 7.100 0.546 -4.632 1.00 92.81 166 PHE A CA 1
ATOM 1184 C C . PHE A 1 166 ? 7.559 0.020 -6.004 1.00 92.81 166 PHE A C 1
ATOM 1186 O O . PHE A 1 166 ? 8.633 -0.572 -6.115 1.00 92.81 166 PHE A O 1
ATOM 1193 N N . LEU A 1 167 ? 6.800 0.284 -7.076 1.00 92.88 167 LEU A N 1
ATOM 1194 C CA . LEU A 1 167 ? 7.186 -0.077 -8.448 1.00 92.88 167 LEU A CA 1
ATOM 1195 C C . LEU A 1 167 ? 8.438 0.675 -8.925 1.00 92.88 167 LEU A C 1
ATOM 1197 O O . LEU A 1 167 ? 9.174 0.143 -9.755 1.00 92.88 167 LEU A O 1
ATOM 1201 N N . TYR A 1 168 ? 8.732 1.853 -8.369 1.00 93.00 168 TYR A N 1
ATOM 1202 C CA . TYR A 1 168 ? 9.992 2.581 -8.580 1.00 93.00 168 TYR A CA 1
ATOM 1203 C C . TYR A 1 168 ? 11.137 2.141 -7.650 1.00 93.00 168 TYR A C 1
ATOM 1205 O O . TYR A 1 168 ? 12.220 2.722 -7.693 1.00 93.00 168 TYR A O 1
ATOM 1213 N N . GLY A 1 169 ? 10.935 1.095 -6.843 1.00 91.19 169 GLY A N 1
ATOM 1214 C CA . GLY A 1 169 ? 11.983 0.453 -6.050 1.00 91.19 169 GLY A CA 1
ATOM 1215 C C . GLY A 1 169 ? 11.985 0.793 -4.562 1.00 91.19 169 GLY A C 1
ATOM 1216 O O . GLY A 1 169 ? 12.836 0.264 -3.841 1.00 91.19 169 GLY A O 1
ATOM 1217 N N . LEU A 1 170 ? 11.051 1.621 -4.068 1.00 92.88 170 LEU A N 1
ATOM 1218 C CA . LEU A 1 170 ? 10.875 1.757 -2.620 1.00 92.88 170 LEU A CA 1
ATOM 1219 C C . LEU A 1 170 ? 10.379 0.454 -1.993 1.00 92.88 170 LEU A C 1
ATOM 1221 O O . LEU A 1 170 ? 9.831 -0.432 -2.641 1.00 92.88 170 LEU A O 1
ATOM 1225 N N . ASN A 1 171 ? 10.561 0.360 -0.682 1.00 92.62 171 ASN A N 1
ATOM 1226 C CA . ASN A 1 171 ? 10.061 -0.737 0.127 1.00 92.62 171 ASN A CA 1
ATOM 1227 C C . ASN A 1 171 ? 9.474 -0.194 1.442 1.00 92.62 171 ASN A C 1
ATOM 1229 O O . ASN A 1 171 ? 9.584 0.996 1.745 1.00 92.62 171 ASN A O 1
ATOM 1233 N N . CYS A 1 172 ? 8.887 -1.077 2.250 1.00 93.44 172 CYS A N 1
ATOM 1234 C CA . CYS A 1 172 ? 8.164 -0.716 3.472 1.00 93.44 172 CYS A CA 1
ATOM 1235 C C . CYS A 1 172 ? 8.996 -0.073 4.601 1.00 93.44 172 CYS A C 1
ATOM 1237 O O . CYS A 1 172 ? 8.437 0.281 5.641 1.00 93.44 172 CYS A O 1
ATOM 1239 N N . THR A 1 173 ? 10.309 0.116 4.436 1.00 92.75 173 THR A N 1
ATOM 1240 C CA . THR A 1 173 ? 11.108 0.944 5.352 1.00 92.75 173 THR A CA 1
ATOM 1241 C C . THR A 1 173 ? 10.885 2.439 5.139 1.00 92.75 173 THR A C 1
ATOM 1243 O O . THR A 1 173 ? 11.185 3.218 6.041 1.00 92.75 173 THR A O 1
ATOM 1246 N N . PHE A 1 174 ? 10.343 2.848 3.988 1.00 92.62 174 PHE A N 1
ATOM 1247 C CA . PHE A 1 174 ? 10.089 4.247 3.654 1.00 92.62 174 PHE A CA 1
ATOM 1248 C C . PHE A 1 174 ? 8.589 4.573 3.711 1.00 92.62 174 PHE A C 1
ATOM 1250 O O . PHE A 1 174 ? 7.769 3.779 3.248 1.00 92.62 174 PHE A O 1
ATOM 1257 N N . PRO A 1 175 ? 8.202 5.728 4.276 1.00 92.00 175 PRO A N 1
ATOM 1258 C CA . PRO A 1 175 ? 6.867 6.281 4.089 1.00 92.00 175 PRO A CA 1
ATOM 1259 C C . PRO A 1 175 ? 6.802 7.077 2.780 1.00 92.00 175 PRO A C 1
ATOM 1261 O O . PRO A 1 175 ? 7.812 7.636 2.358 1.00 92.00 175 PRO A O 1
ATOM 1264 N N . SER A 1 176 ? 5.621 7.195 2.182 1.00 92.44 176 SER A N 1
ATOM 1265 C CA . SER A 1 176 ? 5.359 8.094 1.050 1.00 92.44 176 SER A CA 1
ATOM 1266 C C . SER A 1 176 ? 4.208 9.037 1.392 1.00 92.44 176 SER A C 1
ATOM 1268 O O . SER A 1 176 ? 3.076 8.817 0.983 1.00 92.44 176 SER A O 1
ATOM 1270 N N . GLY A 1 177 ? 4.493 10.043 2.227 1.00 93.69 177 GLY A N 1
ATOM 1271 C CA . GLY A 1 177 ? 3.511 10.983 2.773 1.00 93.69 177 GLY A CA 1
ATOM 1272 C C . GLY A 1 177 ? 3.032 10.652 4.192 1.00 93.69 177 GLY A C 1
ATOM 1273 O O . GLY A 1 177 ? 3.671 9.912 4.946 1.00 93.69 177 GLY A O 1
ATOM 1274 N N . GLY A 1 178 ? 1.915 11.266 4.586 1.00 92.00 178 GLY A N 1
ATOM 1275 C CA . GLY A 1 178 ? 1.253 11.058 5.877 1.00 92.00 178 GLY A CA 1
ATOM 1276 C C . GLY A 1 178 ? 1.768 11.932 7.024 1.00 92.00 178 GLY A C 1
ATOM 1277 O O . GLY A 1 178 ? 1.203 11.892 8.121 1.00 92.00 178 GLY A O 1
ATOM 1278 N N . GLY A 1 179 ? 2.799 12.752 6.812 1.00 93.38 179 GLY A N 1
ATOM 1279 C CA . GLY A 1 179 ? 3.243 13.773 7.766 1.00 93.38 179 GLY A CA 1
ATOM 1280 C C . GLY A 1 179 ? 2.164 14.827 7.996 1.00 93.38 179 GLY A C 1
ATOM 1281 O O . GLY A 1 179 ? 1.393 15.129 7.094 1.00 93.38 179 GLY A O 1
ATOM 1282 N N . SER A 1 180 ? 2.049 15.358 9.213 1.00 93.50 180 SER A N 1
ATOM 1283 C CA . SER A 1 180 ? 1.070 16.410 9.521 1.00 93.50 180 SER A CA 1
ATOM 1284 C C . SER A 1 180 ? 1.450 17.731 8.860 1.00 93.50 180 SER A C 1
ATOM 1286 O O . SER A 1 180 ? 2.615 18.114 8.913 1.00 93.50 180 SER A O 1
ATOM 1288 N N . CYS A 1 181 ? 0.480 18.473 8.342 1.00 95.31 181 CYS A N 1
ATOM 1289 C CA . CYS A 1 181 ? 0.723 19.762 7.698 1.00 95.31 181 CYS A CA 1
ATOM 1290 C C . CYS A 1 181 ? -0.350 20.787 8.068 1.00 95.31 181 CYS A C 1
ATOM 1292 O O . CYS A 1 181 ? -1.410 20.445 8.595 1.00 95.31 181 CYS A O 1
ATOM 1294 N N . LYS A 1 182 ? -0.059 22.060 7.812 1.00 96.12 182 LYS A N 1
ATOM 1295 C CA . LYS A 1 182 ? -1.009 23.177 7.875 1.00 96.12 182 LYS A CA 1
ATOM 1296 C C . LYS A 1 182 ? -1.182 23.835 6.511 1.00 96.12 182 LYS A C 1
ATOM 1298 O O . LYS A 1 182 ? -2.244 24.387 6.248 1.00 96.12 182 LYS A O 1
ATOM 1303 N N . THR A 1 183 ? -0.131 23.818 5.696 1.00 96.44 183 THR A N 1
ATOM 1304 C CA . THR A 1 183 ? -0.076 24.398 4.353 1.00 96.44 183 THR A CA 1
ATOM 1305 C C . THR A 1 183 ? 0.780 23.527 3.440 1.00 96.44 183 THR A C 1
ATOM 1307 O O . THR A 1 183 ? 1.572 22.719 3.926 1.00 96.44 183 THR A O 1
ATOM 1310 N N . ASP A 1 184 ? 0.683 23.727 2.126 1.00 96.44 184 ASP A N 1
ATOM 1311 C CA . ASP A 1 184 ? 1.501 22.999 1.142 1.00 96.44 184 ASP A CA 1
ATOM 1312 C C . ASP A 1 184 ? 3.010 23.174 1.368 1.00 96.44 184 ASP A C 1
ATOM 1314 O O . ASP A 1 184 ? 3.787 22.268 1.082 1.00 96.44 184 ASP A O 1
ATOM 1318 N N . ALA A 1 185 ? 3.433 24.293 1.967 1.00 96.69 185 ALA A N 1
ATOM 1319 C CA . ALA A 1 185 ? 4.836 24.532 2.300 1.00 96.69 185 ALA A CA 1
ATOM 1320 C C . ALA A 1 185 ? 5.408 23.518 3.311 1.00 96.69 185 ALA A C 1
ATOM 1322 O O . ALA A 1 185 ? 6.612 23.277 3.306 1.00 96.69 185 ALA A O 1
ATOM 1323 N N . ASP A 1 186 ? 4.565 22.893 4.141 1.00 96.94 186 ASP A N 1
ATOM 1324 C CA . ASP A 1 186 ? 4.988 21.849 5.087 1.00 96.94 186 ASP A CA 1
ATOM 1325 C C . ASP A 1 186 ? 5.240 20.493 4.400 1.00 96.94 186 ASP A C 1
ATOM 1327 O O . ASP A 1 186 ? 5.705 19.546 5.040 1.00 96.94 186 ASP A O 1
ATOM 1331 N N . CYS A 1 187 ? 4.884 20.382 3.117 1.00 96.88 187 CYS A N 1
ATOM 1332 C CA . CYS A 1 187 ? 4.894 19.147 2.346 1.00 96.88 187 CYS A CA 1
ATOM 1333 C C . CYS A 1 187 ? 5.893 19.160 1.194 1.00 96.88 187 CYS A C 1
ATOM 1335 O O . CYS A 1 187 ? 5.774 18.297 0.338 1.00 96.88 187 CYS A O 1
ATOM 1337 N N . HIS A 1 188 ? 6.843 20.104 1.155 1.00 96.25 188 HIS A N 1
ATOM 1338 C CA . HIS A 1 188 ? 7.893 20.177 0.130 1.00 96.25 188 HIS A CA 1
ATOM 1339 C C . HIS A 1 188 ? 7.360 19.880 -1.287 1.00 96.25 188 HIS A C 1
ATOM 1341 O O . HIS A 1 188 ? 6.574 20.661 -1.821 1.00 96.25 188 HIS A O 1
ATOM 1347 N N . ASP A 1 189 ? 7.742 18.744 -1.876 1.00 96.38 189 ASP A N 1
ATOM 1348 C CA . ASP A 1 189 ? 7.264 18.264 -3.172 1.00 96.38 189 ASP A CA 1
ATOM 1349 C C . ASP A 1 189 ? 5.949 17.476 -3.035 1.00 96.38 189 ASP A C 1
ATOM 1351 O O . ASP A 1 189 ? 5.819 16.313 -3.431 1.00 96.38 189 ASP A O 1
ATOM 1355 N N . GLY A 1 190 ? 4.945 18.122 -2.454 1.00 95.69 190 GLY A N 1
ATOM 1356 C CA . GLY A 1 190 ? 3.653 17.523 -2.155 1.00 95.69 190 GLY A CA 1
ATOM 1357 C C . GLY A 1 190 ? 2.568 18.560 -1.903 1.00 95.69 190 GLY A C 1
ATOM 1358 O O . GLY A 1 190 ? 2.732 19.753 -2.146 1.00 95.69 190 GLY A O 1
ATOM 1359 N N . THR A 1 191 ? 1.422 18.088 -1.429 1.00 96.75 191 THR A N 1
ATOM 1360 C CA . THR A 1 191 ? 0.246 18.914 -1.137 1.00 96.75 191 THR A CA 1
ATOM 1361 C C . THR A 1 191 ? -0.281 18.585 0.250 1.00 96.75 191 THR A C 1
ATOM 1363 O O . THR A 1 191 ? -0.338 17.418 0.645 1.00 96.75 191 THR A O 1
ATOM 1366 N N . CYS A 1 192 ? -0.680 19.615 0.991 1.00 96.50 192 CYS A N 1
ATOM 1367 C CA . CYS A 1 192 ? -1.333 19.460 2.276 1.00 96.50 192 CYS A CA 1
ATOM 1368 C C . CYS A 1 192 ? -2.830 19.229 2.071 1.00 96.50 192 CYS A C 1
ATOM 1370 O O . CYS A 1 192 ? -3.591 20.139 1.738 1.00 96.50 192 CYS A O 1
ATOM 1372 N N . LEU A 1 193 ? -3.272 17.990 2.272 1.00 94.50 193 LEU A N 1
ATOM 1373 C CA . LEU A 1 193 ? -4.675 17.636 2.131 1.00 94.50 193 LEU A CA 1
ATOM 1374 C C . LEU A 1 193 ? -5.447 17.874 3.423 1.00 94.50 193 LEU A C 1
ATOM 1376 O O . LEU A 1 193 ? -5.069 17.400 4.494 1.00 94.50 193 LEU A O 1
ATOM 1380 N N . HIS A 1 194 ? -6.591 18.543 3.286 1.00 90.06 194 HIS A N 1
ATOM 1381 C CA . HIS A 1 194 ? -7.550 18.781 4.358 1.00 90.06 194 HIS A CA 1
ATOM 1382 C C . HIS A 1 194 ? -8.826 17.976 4.091 1.00 90.06 194 HIS A C 1
ATOM 1384 O O . HIS A 1 194 ? -9.705 18.413 3.350 1.00 90.06 194 HIS A O 1
ATOM 1390 N N . ALA A 1 195 ? -8.937 16.796 4.700 1.00 77.62 195 ALA A N 1
ATOM 1391 C CA . ALA A 1 195 ? -10.169 16.014 4.673 1.00 77.62 195 ALA A CA 1
ATOM 1392 C C . ALA A 1 195 ? -11.041 16.350 5.893 1.00 77.62 195 ALA A C 1
ATOM 1394 O O . ALA A 1 195 ? -10.558 16.431 7.024 1.00 77.62 195 ALA A O 1
ATOM 1395 N N . ALA A 1 196 ? -12.339 16.568 5.668 1.00 73.69 196 ALA A N 1
ATOM 1396 C CA . ALA A 1 196 ? -13.272 16.922 6.734 1.00 73.69 196 ALA A CA 1
ATOM 1397 C C . ALA A 1 196 ? -13.314 15.827 7.813 1.00 73.69 196 ALA A C 1
ATOM 1399 O O . ALA A 1 196 ? -13.547 14.658 7.515 1.00 73.69 196 ALA A O 1
ATOM 1400 N N . GLY A 1 197 ? -13.096 16.215 9.072 1.00 71.62 197 GLY A N 1
ATOM 1401 C CA . GLY A 1 197 ? -13.074 15.277 10.199 1.00 71.62 197 GLY A CA 1
ATOM 1402 C C . GLY A 1 197 ? -11.794 14.444 10.321 1.00 71.62 197 GLY A C 1
ATOM 1403 O O . GLY A 1 197 ? -11.753 13.543 11.152 1.00 71.62 197 GLY A O 1
ATOM 1404 N N . GLN A 1 198 ? -10.752 14.739 9.539 1.00 77.06 198 GLN A N 1
ATOM 1405 C CA . GLN A 1 198 ? -9.436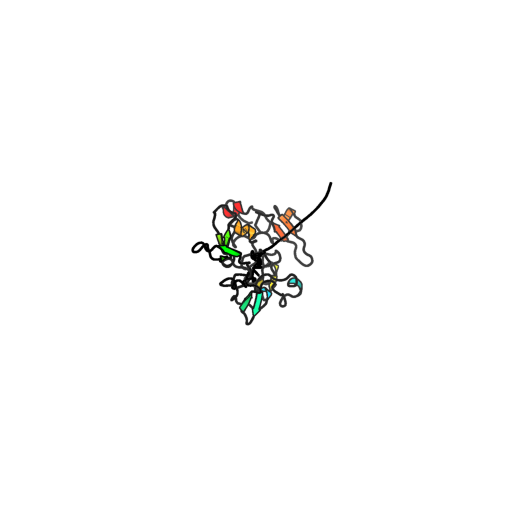 14.113 9.657 1.00 77.06 198 GLN A CA 1
ATOM 1406 C C . GLN A 1 198 ? -8.354 15.166 9.901 1.00 77.06 198 GLN A C 1
ATOM 1408 O O . GLN A 1 198 ? -8.533 16.353 9.613 1.00 77.06 198 GLN A O 1
ATOM 1413 N N . ARG A 1 199 ? -7.207 14.737 10.436 1.00 87.31 199 ARG A N 1
ATOM 1414 C CA . ARG A 1 199 ? -6.025 15.603 10.476 1.00 87.31 199 ARG A CA 1
ATOM 1415 C C . ARG A 1 199 ? -5.568 15.919 9.053 1.00 87.31 199 ARG A C 1
ATOM 1417 O O . ARG A 1 199 ? -5.649 15.063 8.176 1.00 87.31 199 ARG A O 1
ATOM 1424 N N . ALA A 1 200 ? -5.029 17.115 8.851 1.00 92.69 200 ALA A N 1
ATOM 1425 C CA . ALA A 1 200 ? -4.365 17.435 7.599 1.00 92.69 200 ALA A CA 1
ATOM 1426 C C . ALA A 1 200 ? -3.056 16.640 7.463 1.00 92.69 200 ALA A C 1
ATOM 1428 O O . ALA A 1 200 ? -2.352 16.403 8.459 1.00 92.69 200 ALA A O 1
ATOM 1429 N N . PHE A 1 201 ? -2.745 16.200 6.246 1.00 93.44 201 PHE A N 1
ATOM 1430 C CA . PHE A 1 201 ? -1.561 15.392 5.969 1.00 93.44 201 PHE A CA 1
ATOM 1431 C C . PHE A 1 201 ? -0.944 15.688 4.601 1.00 93.44 201 PHE A C 1
ATOM 1433 O O . PHE A 1 201 ? -1.635 16.101 3.672 1.00 93.44 201 PHE A O 1
ATOM 1440 N N . CYS A 1 202 ? 0.359 15.445 4.479 1.00 94.94 202 CYS A N 1
ATOM 1441 C CA . CYS A 1 202 ? 1.076 15.564 3.218 1.00 94.94 202 CYS A CA 1
ATOM 1442 C C . CYS A 1 202 ? 0.805 14.363 2.316 1.00 94.94 202 CYS A C 1
ATOM 1444 O O . CYS A 1 202 ? 1.082 13.223 2.697 1.00 94.94 202 CYS A O 1
ATOM 1446 N N . GLN A 1 203 ? 0.316 14.630 1.110 1.00 94.06 203 GLN A N 1
ATOM 1447 C CA . GLN A 1 203 ? 0.346 13.694 -0.005 1.00 94.06 203 GLN A CA 1
ATOM 1448 C C . GLN A 1 203 ? 1.498 14.086 -0.927 1.00 94.06 203 GLN A C 1
ATOM 1450 O O . GLN A 1 203 ? 1.556 15.224 -1.391 1.00 94.06 203 GLN A O 1
ATOM 1455 N N . CYS A 1 204 ? 2.413 13.157 -1.188 1.00 94.75 204 CYS A N 1
ATOM 1456 C CA . CYS A 1 204 ? 3.556 13.440 -2.046 1.00 94.75 204 CYS A CA 1
ATOM 1457 C C . CYS A 1 204 ? 3.162 13.449 -3.515 1.00 94.75 204 CYS A C 1
ATOM 1459 O O . CYS A 1 204 ? 2.310 12.670 -3.953 1.00 94.75 204 CYS A O 1
ATOM 1461 N N . ASN A 1 205 ? 3.803 14.333 -4.279 1.00 93.25 205 ASN A N 1
ATOM 1462 C CA . ASN A 1 205 ? 3.739 14.257 -5.728 1.00 93.25 205 ASN A CA 1
ATOM 1463 C C . ASN A 1 205 ? 4.341 12.922 -6.196 1.00 93.25 205 ASN A C 1
ATOM 1465 O O . ASN A 1 205 ? 5.195 12.355 -5.506 1.00 93.25 205 ASN A O 1
ATOM 1469 N N . PRO A 1 206 ? 3.940 12.414 -7.376 1.00 89.31 206 PRO A N 1
ATOM 1470 C CA . PRO A 1 206 ? 4.540 11.208 -7.931 1.00 89.31 206 PRO A CA 1
ATOM 1471 C C . PRO A 1 206 ? 6.070 11.296 -7.932 1.00 89.31 206 PRO A C 1
ATOM 1473 O O . PRO A 1 206 ? 6.623 12.321 -8.329 1.00 89.31 206 PRO A O 1
ATOM 1476 N N . LEU A 1 207 ? 6.738 10.204 -7.543 1.00 89.81 207 LEU A N 1
ATOM 1477 C CA . LEU A 1 207 ? 8.201 10.090 -7.432 1.00 89.81 207 LEU A CA 1
ATOM 1478 C C . LEU A 1 207 ? 8.839 10.816 -6.239 1.00 89.81 207 LEU A C 1
ATOM 1480 O O . LEU A 1 207 ? 10.068 10.846 -6.160 1.00 89.81 207 LEU A O 1
ATOM 1484 N N . PHE A 1 208 ? 8.054 11.332 -5.296 1.00 94.75 208 PHE A N 1
ATOM 1485 C CA . PHE A 1 208 ? 8.542 11.832 -4.010 1.00 94.75 208 PHE A CA 1
ATOM 1486 C C . PHE A 1 208 ? 8.003 10.992 -2.860 1.00 94.75 208 PHE A C 1
ATOM 1488 O O . PHE A 1 208 ? 6.924 10.418 -2.939 1.00 94.75 208 PHE A O 1
ATOM 1495 N N . ALA A 1 209 ? 8.779 10.912 -1.786 1.00 95.19 209 ALA A N 1
ATOM 1496 C CA . ALA A 1 209 ? 8.454 10.126 -0.609 1.00 95.19 209 ALA A CA 1
ATOM 1497 C C . ALA A 1 209 ? 8.983 10.814 0.659 1.00 95.19 209 ALA A C 1
ATOM 1499 O O . ALA A 1 209 ? 9.441 11.956 0.627 1.00 95.19 209 ALA A O 1
ATOM 1500 N N . CYS A 1 210 ? 8.936 10.103 1.784 1.00 95.31 210 CYS A N 1
ATOM 1501 C CA . CYS A 1 210 ? 9.053 10.603 3.154 1.00 95.31 210 CYS A CA 1
ATOM 1502 C C . CYS A 1 210 ? 7.758 11.230 3.677 1.00 95.31 210 CYS A C 1
ATOM 1504 O O . CYS A 1 210 ? 6.861 11.582 2.917 1.00 95.31 210 CYS A O 1
ATOM 1506 N N . LYS A 1 211 ? 7.645 11.366 5.006 1.00 94.62 211 LYS A N 1
ATOM 1507 C CA . LYS A 1 211 ? 6.413 11.859 5.646 1.00 94.62 211 LYS A CA 1
ATOM 1508 C C . LYS A 1 211 ? 5.989 13.237 5.131 1.00 94.62 211 LYS A C 1
ATOM 1510 O O . LYS A 1 211 ? 4.799 13.482 4.979 1.00 94.62 211 LYS A O 1
ATOM 1515 N N . HIS A 1 212 ? 6.966 14.094 4.847 1.00 95.94 212 HIS A N 1
ATOM 1516 C CA . HIS A 1 212 ? 6.783 15.465 4.367 1.00 95.94 212 HIS A CA 1
ATOM 1517 C C . HIS A 1 212 ? 7.291 15.659 2.930 1.00 95.94 212 HIS A C 1
ATOM 1519 O O . HIS A 1 212 ? 7.608 16.777 2.549 1.00 95.94 212 HIS A O 1
ATOM 1525 N N . CYS A 1 213 ? 7.402 14.574 2.153 1.00 96.25 213 CYS A N 1
ATOM 1526 C CA . CYS A 1 213 ? 7.761 14.615 0.728 1.00 96.25 213 CYS A CA 1
ATOM 1527 C C . CYS A 1 213 ? 9.110 15.296 0.443 1.00 96.25 213 CYS A C 1
ATOM 1529 O O . CYS A 1 213 ? 9.263 16.050 -0.511 1.00 96.25 213 CYS A O 1
ATOM 1531 N N . THR A 1 214 ? 10.088 15.052 1.317 1.00 96.94 214 THR A N 1
ATOM 1532 C CA . THR A 1 214 ? 11.386 15.739 1.342 1.00 96.94 214 THR A CA 1
ATOM 1533 C C . THR A 1 214 ? 12.423 15.153 0.390 1.00 96.94 214 THR A C 1
ATOM 1535 O O . THR A 1 214 ? 13.476 15.760 0.203 1.00 96.94 214 THR A O 1
ATOM 1538 N N . ALA A 1 215 ? 12.179 13.970 -0.177 1.00 96.75 215 ALA A N 1
ATOM 1539 C CA . ALA A 1 215 ? 13.152 13.285 -1.017 1.00 96.75 215 ALA A CA 1
ATOM 1540 C C . ALA A 1 215 ? 12.493 12.609 -2.218 1.00 96.75 215 ALA A C 1
ATOM 1542 O O . ALA A 1 215 ? 11.383 12.080 -2.121 1.00 96.75 215 ALA A O 1
ATOM 1543 N N . SER A 1 216 ? 13.220 12.570 -3.336 1.00 95.38 216 SER A N 1
ATOM 1544 C CA . SER A 1 216 ? 12.806 11.779 -4.489 1.00 95.38 216 SER A CA 1
ATOM 1545 C C . SER A 1 216 ? 12.950 10.283 -4.192 1.00 95.38 216 SER A C 1
ATOM 1547 O O . SER A 1 216 ? 13.886 9.843 -3.516 1.00 95.38 216 SER A O 1
ATOM 1549 N N . VAL A 1 217 ? 12.044 9.480 -4.743 1.00 94.62 217 VAL A N 1
ATOM 1550 C CA . VAL A 1 217 ? 12.073 8.016 -4.663 1.00 94.62 217 VAL A CA 1
ATOM 1551 C C . VAL A 1 217 ? 13.420 7.477 -5.144 1.00 94.62 217 VAL A C 1
ATOM 1553 O O . VAL A 1 217 ? 14.039 6.670 -4.458 1.00 94.62 217 VAL A O 1
ATOM 1556 N N . LEU A 1 218 ? 13.918 7.958 -6.286 1.00 92.19 218 LEU A N 1
ATOM 1557 C CA . LEU A 1 218 ? 15.175 7.471 -6.858 1.00 92.19 218 LEU A CA 1
ATOM 1558 C C . LEU A 1 218 ? 16.385 7.796 -5.976 1.00 92.19 218 LEU A C 1
ATOM 1560 O O . LEU A 1 218 ? 17.310 6.990 -5.897 1.00 92.19 218 LEU A O 1
ATOM 1564 N N . ASP A 1 219 ? 16.401 8.944 -5.298 1.00 95.31 219 ASP A N 1
ATOM 1565 C CA . ASP A 1 219 ? 17.487 9.265 -4.371 1.00 95.31 219 ASP A CA 1
ATOM 1566 C C . ASP A 1 219 ? 17.466 8.376 -3.133 1.00 95.31 219 ASP A C 1
ATOM 1568 O O . ASP A 1 219 ? 18.528 7.948 -2.685 1.00 95.31 219 ASP A O 1
ATOM 1572 N N . LEU A 1 220 ? 16.284 8.041 -2.614 1.00 95.31 220 LEU A N 1
ATOM 1573 C CA . LEU A 1 220 ? 16.145 7.093 -1.507 1.00 95.31 220 LEU A CA 1
ATOM 1574 C C . LEU A 1 220 ? 16.579 5.680 -1.922 1.00 95.31 220 LEU A C 1
ATOM 1576 O O . LEU A 1 220 ? 17.359 5.045 -1.213 1.00 95.31 220 LEU A O 1
ATOM 1580 N N . VAL A 1 221 ? 16.137 5.206 -3.091 1.00 92.56 221 VAL A N 1
ATOM 1581 C CA . VAL A 1 221 ? 16.497 3.881 -3.632 1.00 92.56 221 VAL A CA 1
ATOM 1582 C C . VAL A 1 221 ? 18.004 3.758 -3.856 1.00 92.56 221 VAL A C 1
ATOM 1584 O O . VAL A 1 221 ? 18.597 2.731 -3.530 1.00 92.56 221 VAL A O 1
ATOM 1587 N N . HIS A 1 222 ? 18.647 4.809 -4.368 1.00 93.38 222 HIS A N 1
ATOM 1588 C CA . HIS A 1 222 ? 20.095 4.834 -4.585 1.00 93.38 222 HIS A CA 1
ATOM 1589 C C . HIS A 1 222 ? 20.908 5.188 -3.328 1.00 93.38 222 HIS A C 1
ATOM 1591 O O . HIS A 1 222 ? 22.133 5.282 -3.410 1.00 93.38 222 HIS A O 1
ATOM 1597 N N . GLY A 1 223 ? 20.262 5.418 -2.179 1.00 93.62 223 GLY A N 1
ATOM 1598 C CA . GLY A 1 223 ? 20.933 5.795 -0.931 1.00 93.62 223 GLY A CA 1
ATOM 1599 C C . GLY A 1 223 ? 21.591 7.181 -0.956 1.00 93.62 223 GLY A C 1
ATOM 1600 O O . GLY A 1 223 ? 22.503 7.442 -0.175 1.00 93.62 223 GLY A O 1
ATOM 1601 N N . ARG A 1 224 ? 21.157 8.070 -1.857 1.00 96.31 224 ARG A N 1
ATOM 1602 C CA . ARG A 1 224 ? 21.618 9.467 -1.965 1.00 96.31 224 ARG A CA 1
ATOM 1603 C C . ARG A 1 224 ? 20.866 10.417 -1.033 1.00 96.31 224 ARG A C 1
ATOM 1605 O O . ARG A 1 224 ? 21.333 11.529 -0.805 1.00 96.31 224 ARG A O 1
ATOM 1612 N N . ALA A 1 225 ? 19.723 9.985 -0.507 1.00 95.69 225 ALA A N 1
ATOM 1613 C CA . ALA A 1 225 ? 18.912 10.724 0.451 1.00 95.69 225 ALA A CA 1
ATOM 1614 C C . ALA A 1 225 ? 18.406 9.806 1.572 1.00 95.69 225 ALA A C 1
ATOM 1616 O O . ALA A 1 225 ? 18.392 8.580 1.443 1.00 95.69 225 ALA A O 1
ATOM 1617 N N . THR A 1 226 ? 17.946 10.415 2.662 1.00 93.94 226 THR A N 1
ATOM 1618 C CA . THR A 1 226 ? 17.255 9.745 3.769 1.00 93.94 226 THR A CA 1
ATOM 1619 C C . THR A 1 226 ? 16.013 10.534 4.151 1.00 93.94 226 THR A C 1
ATOM 1621 O O . THR A 1 226 ? 15.999 11.757 4.030 1.00 93.94 226 THR A O 1
ATOM 1624 N N . CYS A 1 227 ? 14.986 9.852 4.655 1.00 93.06 227 CYS A N 1
ATOM 1625 C CA . CYS A 1 227 ? 13.854 10.542 5.260 1.00 93.06 227 CYS A CA 1
ATOM 1626 C C . CYS A 1 227 ? 14.244 11.109 6.626 1.00 93.06 227 CYS A C 1
ATOM 1628 O O . CYS A 1 227 ? 14.799 10.387 7.458 1.00 93.06 227 CYS A O 1
ATOM 1630 N N . HIS A 1 228 ? 13.923 12.383 6.836 1.00 78.38 228 HIS A N 1
ATOM 1631 C CA . HIS A 1 228 ? 14.070 13.102 8.098 1.00 78.38 228 HIS A CA 1
ATOM 1632 C C . HIS A 1 228 ? 12.695 13.398 8.700 1.00 78.38 228 HIS A C 1
ATOM 1634 O O . HIS A 1 228 ? 11.740 13.592 7.909 1.00 78.38 228 HIS A O 1
#

Mean predicted aligned error: 9.93 Å

Sequence (228 aa):
MMMTRNKHLVAAGGAVAVAVLLMAMMACADYPPAPNSGGAKCSINAECGIPAANCQSLRDKCASLTGSCKNSTCVCAANMYGCPNCHAKAVLDRDPDDPTQFRYSTKLPMYDGSGRYIDVCSVPHGGSKCKADEDCGGMGGLCLDQHCVCPDGYLCGDCRLMLNDFLYGLNCTFPSGGGSCKTDADCHDGTCLHAAGQRAFCQCNPLFACKHCTASVLDLVHGRATCH

Radius of gyration: 28.12 Å; Cα contacts (8 Å, |Δi|>4): 544; chains: 1; bounding box: 64×52×106 Å